Protein AF-A0A1E7NCM8-F1 (afdb_monomer_lite)

Secondary structure (DSSP, 8-state):
---TTHHHHHTHHHHHHHHHHHTTPPP-S-SSS-TTTTTGGG-TTT-TT-SS-SPPHHHHHHTTSS-GGGEEEE-SSEEEEEEEEPTTS-SSSB-EEEEE-SSSEEEEEEEE-S-GGGTT-S--EEEEEEEETTS-TTS-SEEEPP-TTPPPP-TT--SGGG--B-TT-EEEETTTTEEEEEEEE-SSEEEEEEEE----

Organism: Kitasatospora aureofaciens (NCBI:txid1894)

pLDDT: mean 95.51, std 6.4, range [49.66, 98.94]

Radius of gyration: 16.21 Å; chains: 1; bounding box: 43×34×43 Å

Sequence (200 aa):
MTFGQDMWTWGYKVADHETGHTFGLPDLYAFNGDLDQYVGGWDLMGRISGPAPSYFGWEAWKFGWITDSQVSCLDTANTYATTLTGLEYGGNGHRLAVIRTGATTAYVAESRKVAYNDSNACATGVLIYEVDTSTTTGNGPIQVVTNPNAAAPTGNCTALDMQTWQPGQWFQDDTARIRIHVNASDASTDTVWTYKVVTA

Foldseek 3Di:
DDCPCVCVVLPCLVVVLVVLVVLPDFQQAAPDDHRQQFQHLCDSSRDSPRLNHHHDVVSCPSVCVQDPQQEQEAADFDKDKAKAFAPQDDDDGHAWYWYALDPFKIKIKGWHACDDSNVRQQEGAIWIWMAGRVDHHNRRNIGTDADPPFDDGDDPDDSSSRRHDDAPDKDDDVVSQKMKHFHDDDNTITIIMIGHDDDD

Structure (mmCIF, N/CA/C/O backbone):
data_AF-A0A1E7NCM8-F1
#
_entry.id   AF-A0A1E7NCM8-F1
#
loop_
_atom_site.group_PDB
_atom_site.id
_atom_site.type_symbol
_atom_site.label_atom_id
_atom_site.label_alt_id
_atom_site.label_comp_id
_atom_site.label_asym_id
_atom_site.label_entity_id
_atom_site.label_seq_id
_atom_site.pdbx_PDB_ins_code
_atom_site.Cartn_x
_atom_site.Cartn_y
_atom_site.Cartn_z
_atom_site.occupancy
_atom_site.B_iso_or_equiv
_atom_site.auth_seq_id
_atom_site.auth_comp_id
_atom_site.auth_asym_id
_atom_site.auth_atom_id
_atom_site.pdbx_PDB_model_num
ATOM 1 N N . MET A 1 1 ? 5.594 -18.270 -21.054 1.00 61.84 1 MET A N 1
ATOM 2 C CA . MET A 1 1 ? 6.135 -16.907 -20.919 1.00 61.84 1 MET A CA 1
ATOM 3 C C . MET A 1 1 ? 7.535 -16.865 -21.494 1.00 61.84 1 MET A C 1
ATOM 5 O O . MET A 1 1 ? 8.365 -17.662 -21.077 1.00 61.84 1 MET A O 1
ATOM 9 N N . THR A 1 2 ? 7.777 -16.017 -22.493 1.00 66.25 2 THR A N 1
ATOM 10 C CA . THR A 1 2 ? 9.125 -15.744 -23.018 1.00 66.25 2 THR A CA 1
ATOM 11 C C . THR A 1 2 ? 9.412 -14.265 -22.805 1.00 66.25 2 THR A C 1
ATOM 13 O O . THR A 1 2 ? 8.734 -13.441 -23.403 1.00 66.25 2 THR A O 1
ATOM 16 N N . PHE A 1 3 ? 10.410 -13.935 -21.984 1.00 74.06 3 PHE A N 1
ATOM 17 C CA . PHE A 1 3 ? 10.707 -12.554 -21.564 1.00 74.06 3 PHE A CA 1
ATOM 18 C C . PHE A 1 3 ? 11.485 -11.722 -22.599 1.00 74.06 3 PHE A C 1
ATOM 20 O O . PHE A 1 3 ? 11.840 -10.581 -22.332 1.00 74.06 3 PHE A O 1
ATOM 27 N N . GLY A 1 4 ? 11.780 -12.303 -23.769 1.00 80.12 4 GLY A N 1
ATOM 28 C CA . GLY A 1 4 ? 12.293 -11.594 -24.942 1.00 80.12 4 GLY A CA 1
ATOM 29 C C . GLY A 1 4 ? 13.416 -10.595 -24.650 1.00 80.12 4 GLY A C 1
ATOM 30 O O . GLY A 1 4 ? 14.426 -10.935 -24.033 1.00 80.12 4 GLY A O 1
ATOM 31 N N . GLN A 1 5 ? 13.240 -9.369 -25.147 1.00 81.62 5 GLN A N 1
ATOM 32 C CA . GLN A 1 5 ? 14.177 -8.265 -24.926 1.00 81.62 5 GLN A CA 1
ATOM 33 C C . GLN A 1 5 ? 14.028 -7.625 -23.537 1.00 81.62 5 GLN A C 1
ATOM 35 O O . GLN A 1 5 ? 14.988 -7.046 -23.030 1.00 81.62 5 GLN A O 1
ATOM 40 N N . ASP A 1 6 ? 12.868 -7.775 -22.897 1.00 80.38 6 ASP A N 1
ATOM 41 C CA . ASP A 1 6 ? 12.537 -7.136 -21.620 1.00 80.38 6 ASP A CA 1
ATOM 42 C C . ASP A 1 6 ? 13.448 -7.626 -20.489 1.00 80.38 6 ASP A C 1
ATOM 44 O O . ASP A 1 6 ? 13.855 -6.844 -19.632 1.00 80.38 6 ASP A O 1
ATOM 48 N N . MET A 1 7 ? 13.891 -8.888 -20.552 1.00 85.06 7 MET A N 1
ATOM 49 C CA . MET A 1 7 ? 14.909 -9.445 -19.649 1.00 85.06 7 MET A CA 1
ATOM 50 C C . MET A 1 7 ? 16.215 -8.629 -19.643 1.00 85.06 7 MET A C 1
ATOM 52 O O . MET A 1 7 ? 16.862 -8.516 -18.605 1.00 85.06 7 MET A O 1
ATOM 56 N N . TRP A 1 8 ? 16.611 -8.024 -20.769 1.00 84.50 8 TRP A N 1
ATOM 57 C CA . TRP A 1 8 ? 17.825 -7.198 -20.837 1.00 84.50 8 TRP A CA 1
ATOM 58 C C . TRP A 1 8 ? 17.645 -5.812 -20.214 1.00 84.50 8 TRP A C 1
ATOM 60 O O . TRP A 1 8 ? 18.637 -5.162 -19.897 1.00 84.50 8 TRP A O 1
ATOM 70 N N . THR A 1 9 ? 16.399 -5.366 -20.030 1.00 87.00 9 THR A N 1
ATOM 71 C CA . THR A 1 9 ? 16.077 -4.053 -19.451 1.00 87.00 9 THR A CA 1
ATOM 72 C C . THR A 1 9 ? 15.698 -4.167 -17.975 1.00 87.00 9 THR A C 1
ATOM 74 O O . THR A 1 9 ? 16.150 -3.365 -17.160 1.00 87.00 9 THR A O 1
ATOM 77 N N . TRP A 1 10 ? 14.903 -5.172 -17.607 1.00 88.56 10 TRP A N 1
ATOM 78 C CA . TRP A 1 10 ? 14.349 -5.327 -16.257 1.00 88.56 10 TRP A CA 1
ATOM 79 C C . TRP A 1 10 ? 14.948 -6.493 -15.464 1.00 88.56 10 TRP A C 1
ATOM 81 O O . TRP A 1 10 ? 14.707 -6.604 -14.261 1.00 88.56 10 TRP A O 1
ATOM 91 N N . GLY A 1 11 ? 15.774 -7.335 -16.090 1.00 91.25 11 GLY A N 1
ATOM 92 C CA . GLY A 1 11 ? 16.409 -8.468 -15.420 1.00 91.25 11 GLY A CA 1
ATOM 93 C C . GLY A 1 11 ? 15.380 -9.435 -14.836 1.00 91.25 11 GLY A C 1
ATOM 94 O O . GLY A 1 11 ? 14.339 -9.684 -15.433 1.00 91.25 11 GLY A O 1
ATOM 95 N N . TYR A 1 12 ? 15.651 -9.963 -13.642 1.00 90.50 12 TYR A N 1
ATOM 96 C CA . TYR A 1 12 ? 14.772 -10.935 -12.979 1.00 90.50 12 TYR A CA 1
ATOM 97 C C . TYR A 1 12 ? 13.380 -10.379 -12.635 1.00 90.50 12 TYR A C 1
ATOM 99 O O . TYR A 1 12 ? 12.427 -11.147 -12.550 1.00 90.50 12 TYR A O 1
ATOM 107 N N . LYS A 1 13 ? 13.231 -9.054 -12.518 1.00 94.12 13 LYS A N 1
ATOM 108 C CA . LYS A 1 13 ? 11.981 -8.407 -12.102 1.00 94.12 13 LYS A CA 1
ATOM 109 C C . LYS A 1 13 ? 10.810 -8.683 -13.047 1.00 94.12 13 LYS A C 1
ATOM 111 O O . LYS A 1 13 ? 9.680 -8.798 -12.590 1.00 94.12 13 LYS A O 1
ATOM 116 N N . VAL A 1 14 ? 11.070 -8.837 -14.350 1.00 94.38 14 VAL A N 1
ATOM 117 C CA . VAL A 1 14 ? 10.018 -9.223 -15.308 1.00 94.38 14 VAL A CA 1
ATOM 118 C C . VAL A 1 14 ? 9.552 -10.657 -15.069 1.00 94.38 14 VAL A C 1
ATOM 120 O O . VAL A 1 14 ? 8.367 -10.943 -15.156 1.00 94.38 14 VAL A O 1
ATOM 123 N N . ALA A 1 15 ? 10.462 -11.570 -14.719 1.00 93.62 15 ALA A N 1
ATOM 124 C CA . ALA A 1 15 ? 10.073 -12.937 -14.401 1.00 93.62 15 ALA A CA 1
ATOM 125 C C . ALA A 1 15 ? 9.235 -12.989 -13.122 1.00 93.62 15 ALA A C 1
ATOM 127 O O . ALA A 1 15 ? 8.250 -13.724 -13.075 1.00 93.62 15 ALA A O 1
ATOM 128 N N . ASP A 1 16 ? 9.593 -12.182 -12.126 1.00 94.94 16 ASP A N 1
ATOM 129 C CA . ASP A 1 16 ? 8.849 -12.072 -10.877 1.00 94.94 16 ASP A CA 1
ATOM 130 C C . ASP A 1 16 ? 7.441 -11.503 -11.119 1.00 94.94 16 ASP A C 1
ATOM 132 O O . ASP A 1 16 ? 6.476 -12.166 -10.747 1.00 94.94 16 ASP A O 1
ATOM 136 N N . HIS A 1 17 ? 7.312 -10.375 -11.832 1.00 96.25 17 HIS A N 1
ATOM 137 C CA . HIS A 1 17 ? 6.028 -9.747 -12.193 1.00 96.25 17 HIS A CA 1
ATOM 138 C C . HIS A 1 17 ? 5.060 -10.752 -12.835 1.00 96.25 17 HIS A C 1
ATOM 140 O O . HIS A 1 17 ? 3.937 -10.982 -12.389 1.00 96.25 17 HIS A O 1
ATOM 146 N N . GLU A 1 18 ? 5.548 -11.452 -13.849 1.00 95.19 18 GLU A N 1
ATOM 147 C CA . GLU A 1 18 ? 4.757 -12.408 -14.613 1.00 95.19 18 GLU A CA 1
ATOM 148 C C . GLU A 1 18 ? 4.427 -13.682 -13.820 1.00 95.19 18 GLU A C 1
ATOM 150 O O . GLU A 1 18 ? 3.397 -14.339 -14.019 1.00 95.19 18 GLU A O 1
ATOM 155 N N . THR A 1 19 ? 5.292 -14.034 -12.870 1.00 94.81 19 THR A N 1
ATOM 156 C CA . THR A 1 19 ? 5.000 -15.083 -11.892 1.00 94.81 19 THR A CA 1
ATOM 157 C C . THR A 1 19 ? 3.894 -14.630 -10.932 1.00 94.81 19 THR A C 1
ATOM 159 O O . THR A 1 19 ? 3.023 -15.434 -10.597 1.00 94.81 19 THR A O 1
ATOM 162 N N . GLY A 1 20 ? 3.845 -13.344 -10.571 1.00 96.94 20 GLY A N 1
ATOM 163 C CA . GLY A 1 20 ? 2.753 -12.733 -9.809 1.00 96.94 20 GLY A CA 1
ATOM 164 C C . GLY A 1 20 ? 1.379 -12.972 -10.443 1.00 96.94 20 GLY A C 1
ATOM 165 O O . GLY A 1 20 ? 0.448 -13.408 -9.757 1.00 96.94 20 GLY A O 1
ATOM 166 N N . HIS A 1 21 ? 1.254 -12.829 -11.767 1.00 97.00 21 HIS A N 1
ATOM 167 C CA . HIS A 1 21 ? 0.014 -13.165 -12.483 1.00 97.00 21 HIS A CA 1
ATOM 168 C C . HIS A 1 21 ? -0.363 -14.644 -12.390 1.00 97.00 21 HIS A C 1
ATOM 170 O O . HIS A 1 21 ? -1.544 -14.979 -12.284 1.00 97.00 21 HIS A O 1
ATOM 176 N N . THR A 1 22 ? 0.622 -15.547 -12.367 1.00 95.50 22 THR A N 1
ATOM 177 C CA . THR A 1 22 ? 0.368 -16.987 -12.178 1.00 95.50 22 THR A CA 1
ATOM 178 C C . THR A 1 22 ? -0.258 -17.268 -10.806 1.00 95.50 22 THR A C 1
ATOM 180 O O . THR A 1 22 ? -1.059 -18.192 -10.666 1.00 95.50 22 THR A O 1
ATOM 183 N N . PHE A 1 23 ? 0.038 -16.433 -9.807 1.00 94.25 23 PHE A N 1
ATOM 184 C CA . PHE A 1 23 ? -0.582 -16.460 -8.477 1.00 94.25 23 PHE A CA 1
ATOM 185 C C . PHE A 1 23 ? -1.822 -15.553 -8.350 1.00 94.25 23 PHE A C 1
ATOM 187 O O . PHE A 1 23 ? -2.385 -15.385 -7.264 1.00 94.25 23 PHE A O 1
ATOM 194 N N . GLY A 1 24 ? -2.295 -15.004 -9.470 1.00 95.19 24 GLY A N 1
ATOM 195 C CA . GLY A 1 24 ? -3.533 -14.241 -9.564 1.00 95.19 24 GLY A CA 1
ATOM 196 C C . GLY A 1 24 ? -3.422 -12.792 -9.101 1.00 95.19 24 GLY A C 1
ATOM 197 O O . GLY A 1 24 ? -4.428 -12.247 -8.636 1.00 95.19 24 GLY A O 1
ATOM 198 N N . LEU A 1 25 ? -2.239 -12.176 -9.157 1.00 98.00 25 LEU A N 1
ATOM 199 C CA . LEU A 1 25 ? -2.122 -10.725 -9.006 1.00 98.00 25 LEU A CA 1
ATOM 200 C C . LEU A 1 25 ? -2.563 -10.000 -10.289 1.00 98.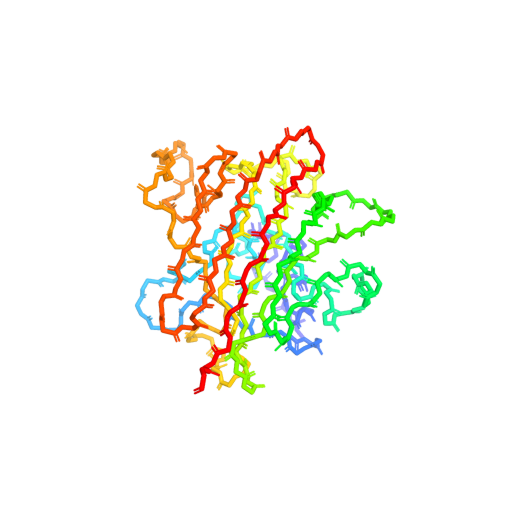00 25 LEU A C 1
ATOM 202 O O . LEU A 1 25 ? -2.284 -10.493 -11.386 1.00 98.00 25 LEU A O 1
ATOM 206 N N . PRO A 1 26 ? -3.276 -8.867 -10.175 1.00 97.75 26 PRO A N 1
ATOM 207 C CA . PRO A 1 26 ? -3.555 -7.987 -11.303 1.00 97.75 26 PRO A CA 1
ATOM 208 C C . PRO A 1 26 ? -2.336 -7.119 -11.646 1.00 97.75 26 PRO A C 1
ATOM 210 O O . PRO A 1 26 ? -1.455 -6.921 -10.818 1.00 97.75 26 PRO A O 1
ATOM 213 N N . ASP A 1 27 ? -2.331 -6.539 -12.840 1.00 98.38 27 ASP A N 1
ATOM 214 C CA . ASP A 1 27 ? -1.513 -5.371 -13.144 1.00 98.38 27 ASP A CA 1
ATOM 215 C C . ASP A 1 27 ? -2.012 -4.178 -12.319 1.00 98.38 27 ASP A C 1
ATOM 217 O O . ASP A 1 27 ? -3.217 -3.880 -12.286 1.00 98.38 27 ASP A O 1
ATOM 221 N N . LEU A 1 28 ? -1.076 -3.482 -11.674 1.00 98.44 28 LEU A N 1
ATOM 222 C CA . LEU A 1 28 ? -1.336 -2.279 -10.882 1.00 98.44 28 LEU A CA 1
ATOM 223 C C . LEU A 1 28 ? -0.953 -0.986 -11.614 1.00 98.44 28 LEU A C 1
ATOM 225 O O . LEU A 1 28 ? -1.223 0.100 -11.103 1.00 98.44 28 LEU A O 1
ATOM 229 N N . TYR A 1 29 ? -0.361 -1.073 -12.809 1.00 97.38 29 TYR A N 1
ATOM 230 C CA . TYR A 1 29 ? -0.261 0.067 -13.721 1.00 97.38 29 TYR A CA 1
ATOM 231 C C . TYR A 1 29 ? -1.586 0.281 -14.456 1.00 97.38 29 TYR A C 1
ATOM 233 O O . TYR A 1 29 ? -2.409 -0.624 -14.570 1.00 97.38 29 TYR A O 1
ATOM 241 N N . ALA A 1 30 ? -1.821 1.485 -14.965 1.00 97.75 30 ALA A N 1
ATOM 242 C CA . ALA A 1 30 ? -3.064 1.807 -15.647 1.00 97.75 30 ALA A CA 1
ATOM 243 C C . ALA A 1 30 ? -3.065 1.368 -17.111 1.00 97.75 30 ALA A C 1
ATOM 245 O O . ALA A 1 30 ? -2.140 1.660 -17.866 1.00 97.75 30 ALA A O 1
ATOM 246 N N . PHE A 1 31 ? -4.162 0.754 -17.554 1.00 97.62 31 PHE A N 1
ATOM 247 C CA . PHE A 1 31 ? -4.369 0.461 -18.979 1.00 97.62 31 PHE A CA 1
ATOM 248 C C . PHE A 1 31 ? -4.843 1.690 -19.762 1.00 97.62 31 PHE A C 1
ATOM 250 O O . PHE A 1 31 ? -4.761 1.714 -20.988 1.00 97.62 31 PHE A O 1
ATOM 257 N N . ASN A 1 32 ? -5.342 2.712 -19.060 1.00 95.56 32 ASN A N 1
ATOM 258 C CA . ASN A 1 32 ? -5.777 3.980 -19.633 1.00 95.56 32 ASN A CA 1
ATOM 259 C C . ASN A 1 32 ? -5.297 5.151 -18.765 1.00 95.56 32 ASN A C 1
ATOM 261 O O . ASN A 1 32 ? -5.447 5.128 -17.545 1.00 95.56 32 ASN A O 1
ATOM 265 N N . GLY A 1 33 ? -4.803 6.215 -19.401 1.00 94.44 33 GLY A N 1
ATOM 266 C CA . GLY A 1 33 ? -4.286 7.397 -18.707 1.00 94.44 33 GLY A CA 1
ATOM 267 C C . GLY A 1 33 ? -2.790 7.297 -18.411 1.00 94.44 33 GLY A C 1
ATOM 268 O O . GLY A 1 33 ? -2.042 6.733 -19.207 1.00 94.44 33 GLY A O 1
ATOM 269 N N . ASP A 1 34 ? -2.359 7.896 -17.301 1.00 96.06 34 ASP A N 1
ATOM 270 C CA . ASP A 1 34 ? -0.966 7.830 -16.856 1.00 96.06 34 ASP A CA 1
ATOM 271 C C . ASP A 1 34 ? -0.657 6.432 -16.296 1.00 96.06 34 ASP A C 1
ATOM 273 O O . ASP A 1 34 ? -1.397 5.913 -15.456 1.00 96.06 34 ASP A O 1
ATOM 277 N N . LEU A 1 35 ? 0.412 5.813 -16.799 1.00 96.00 35 LEU A N 1
ATOM 278 C CA . LEU A 1 35 ? 0.746 4.409 -16.563 1.00 96.00 35 LEU A CA 1
ATOM 279 C C . LEU A 1 35 ? 0.951 4.127 -15.072 1.00 96.00 35 LEU A C 1
ATOM 281 O O . LEU A 1 35 ? 0.422 3.154 -14.545 1.00 96.00 35 LEU A O 1
ATOM 285 N N . ASP A 1 36 ? 1.661 5.012 -14.378 1.00 95.56 36 ASP A N 1
ATOM 286 C CA . ASP A 1 36 ? 2.104 4.781 -13.003 1.00 95.56 36 ASP A CA 1
ATOM 287 C C . ASP A 1 36 ? 1.131 5.358 -11.953 1.00 95.56 36 ASP A C 1
ATOM 289 O O . ASP A 1 36 ? 1.467 5.407 -10.773 1.00 95.56 36 ASP A O 1
ATOM 293 N N . GLN A 1 37 ? -0.074 5.794 -12.346 1.00 96.69 37 GLN A N 1
ATOM 294 C CA . GLN A 1 37 ? -0.932 6.677 -11.533 1.00 96.69 37 GLN A CA 1
ATOM 295 C C . GLN A 1 37 ? -1.469 6.090 -10.214 1.00 96.69 37 GLN A C 1
ATOM 297 O O . GLN A 1 37 ? -1.905 6.854 -9.356 1.00 96.69 37 GLN A O 1
ATOM 302 N N . TYR A 1 38 ? -1.482 4.763 -10.047 1.00 98.12 38 TYR A N 1
ATOM 303 C CA . TYR A 1 38 ? -2.117 4.119 -8.889 1.00 98.12 38 TYR A CA 1
ATOM 304 C C . TYR A 1 38 ? -1.142 3.806 -7.756 1.00 98.12 38 TYR A C 1
ATOM 306 O O . TYR A 1 38 ? -1.434 4.091 -6.595 1.00 98.12 38 TYR A O 1
ATOM 314 N N . VAL A 1 39 ? 0.012 3.216 -8.076 1.00 97.94 39 VAL A N 1
ATOM 315 C CA . VAL A 1 39 ? 0.937 2.668 -7.066 1.00 97.94 39 VAL A CA 1
ATOM 316 C C . VAL A 1 39 ? 2.367 3.186 -7.193 1.00 97.94 39 VAL A C 1
ATOM 318 O O . VAL A 1 39 ? 3.162 3.020 -6.271 1.00 97.94 39 VAL A O 1
ATOM 321 N N . GLY A 1 40 ? 2.705 3.847 -8.305 1.00 95.50 40 GLY A N 1
ATOM 322 C CA . GLY A 1 40 ? 4.050 4.350 -8.554 1.00 95.50 40 GLY A CA 1
ATOM 323 C C . GLY A 1 40 ? 5.094 3.238 -8.489 1.00 95.50 40 GLY A C 1
ATOM 324 O O . GLY A 1 40 ? 4.882 2.122 -8.955 1.00 95.50 40 GLY A O 1
ATOM 325 N N . GLY A 1 41 ? 6.242 3.547 -7.901 1.00 96.56 41 GLY A N 1
ATOM 326 C CA . GLY A 1 41 ? 7.366 2.637 -7.745 1.00 96.56 41 GLY A CA 1
ATOM 327 C C . GLY A 1 41 ? 7.342 1.739 -6.514 1.00 96.56 41 GLY A C 1
ATOM 328 O O . GLY A 1 41 ? 8.397 1.187 -6.203 1.00 96.56 41 GLY A O 1
ATOM 329 N N . TRP A 1 42 ? 6.208 1.640 -5.813 1.00 97.94 42 TRP A N 1
ATOM 330 C CA . TRP A 1 42 ? 6.068 0.886 -4.559 1.00 97.94 42 TRP A CA 1
ATOM 331 C C . TRP A 1 42 ? 5.760 -0.599 -4.732 1.00 97.94 42 TRP A C 1
ATOM 333 O O . TRP A 1 42 ? 5.835 -1.335 -3.748 1.00 97.94 42 TRP A O 1
ATOM 343 N N . ASP A 1 43 ? 5.397 -1.017 -5.946 1.00 98.06 43 ASP A N 1
ATOM 344 C CA . ASP A 1 43 ? 4.989 -2.386 -6.233 1.00 98.06 43 ASP A CA 1
ATOM 345 C C . ASP A 1 43 ? 5.458 -2.849 -7.617 1.00 98.06 43 ASP A C 1
ATOM 347 O O . ASP A 1 43 ? 5.396 -2.108 -8.607 1.00 98.06 43 ASP A O 1
ATOM 351 N N . LEU A 1 44 ? 5.921 -4.098 -7.676 1.00 97.31 44 LEU A N 1
ATOM 352 C CA . LEU A 1 44 ? 6.415 -4.754 -8.882 1.00 97.31 44 LEU A CA 1
ATOM 353 C C . LEU A 1 44 ? 5.336 -4.956 -9.957 1.00 97.31 44 LEU A C 1
ATOM 355 O O . LEU A 1 44 ? 5.640 -4.881 -11.150 1.00 97.31 44 LEU A O 1
ATOM 359 N N . MET A 1 45 ? 4.095 -5.213 -9.548 1.00 98.19 45 MET A N 1
ATOM 360 C CA . MET A 1 45 ? 2.928 -5.339 -10.422 1.00 98.19 45 MET A CA 1
ATOM 361 C C . MET A 1 45 ? 2.487 -3.991 -11.000 1.00 98.19 45 MET A C 1
ATOM 363 O O . MET A 1 45 ? 1.718 -3.953 -11.959 1.00 98.19 45 MET A O 1
ATOM 367 N N . GLY A 1 46 ? 2.976 -2.882 -10.439 1.00 97.38 46 GLY A N 1
ATOM 368 C CA . GLY A 1 46 ? 2.816 -1.541 -10.988 1.00 97.38 46 GLY A CA 1
ATOM 369 C C . GLY A 1 46 ? 3.970 -1.177 -11.907 1.00 97.38 46 GLY A C 1
ATOM 370 O O . GLY A 1 46 ? 3.917 -1.379 -13.118 1.00 97.38 46 GLY A O 1
ATOM 371 N N . ARG A 1 47 ? 5.039 -0.640 -11.317 1.00 95.75 47 ARG A N 1
ATOM 372 C CA . ARG A 1 47 ? 6.205 -0.160 -12.055 1.00 95.75 47 ARG A CA 1
ATOM 373 C C . ARG A 1 47 ? 7.398 -1.067 -11.795 1.00 95.75 47 ARG A C 1
ATOM 375 O O . ARG A 1 47 ? 8.141 -0.877 -10.835 1.00 95.75 47 ARG A O 1
ATOM 382 N N . ILE A 1 48 ? 7.662 -1.988 -12.722 1.00 94.62 48 ILE A N 1
ATOM 383 C CA . ILE A 1 48 ? 8.780 -2.951 -12.641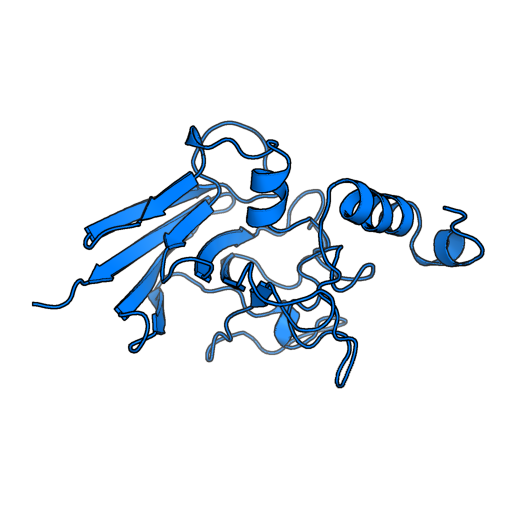 1.00 94.62 48 ILE A CA 1
ATOM 384 C C . ILE A 1 48 ? 10.135 -2.254 -12.395 1.00 94.62 48 ILE A C 1
ATOM 386 O O . ILE A 1 48 ? 10.991 -2.734 -11.646 1.00 94.62 48 ILE A O 1
ATOM 390 N N . SER A 1 49 ? 10.345 -1.082 -13.001 1.00 93.62 49 SER A N 1
ATOM 391 C CA . SER A 1 49 ? 11.564 -0.279 -12.836 1.00 93.62 49 SER A CA 1
ATOM 392 C C . SER A 1 49 ? 11.553 0.641 -11.606 1.00 93.62 49 SER A C 1
ATOM 394 O O . SER A 1 49 ? 12.404 1.525 -11.514 1.00 93.62 49 SER A O 1
ATOM 396 N N . GLY A 1 50 ? 10.572 0.503 -10.714 1.00 95.19 50 GLY A N 1
ATOM 397 C CA . GLY A 1 50 ? 10.382 1.369 -9.557 1.00 95.19 50 GLY A CA 1
ATOM 398 C C . GLY A 1 50 ? 11.555 1.330 -8.564 1.00 95.19 50 GLY A C 1
ATOM 399 O O . GLY A 1 50 ? 12.294 0.339 -8.520 1.00 95.19 50 GLY A O 1
ATOM 400 N N . PRO A 1 51 ? 11.752 2.405 -7.776 1.00 95.75 51 PRO A N 1
ATOM 401 C CA . PRO A 1 51 ? 12.754 2.476 -6.709 1.00 95.75 51 PRO A CA 1
ATOM 402 C C . PRO A 1 51 ? 12.539 1.483 -5.552 1.00 95.75 51 PRO A C 1
ATOM 404 O O . PRO A 1 51 ? 13.524 1.092 -4.926 1.00 95.75 51 PRO A O 1
ATOM 407 N N . ALA A 1 52 ? 11.299 1.055 -5.282 1.00 95.69 52 ALA A N 1
ATOM 408 C CA . ALA A 1 52 ? 10.941 0.143 -4.188 1.00 95.69 52 ALA A CA 1
ATOM 409 C C . ALA A 1 52 ? 10.000 -0.990 -4.662 1.00 95.69 52 ALA A C 1
ATOM 411 O O . ALA A 1 52 ? 8.879 -1.107 -4.170 1.00 95.69 52 ALA A O 1
ATOM 412 N N . PRO A 1 53 ? 10.397 -1.810 -5.653 1.00 92.06 53 PRO A N 1
ATOM 413 C CA . PRO A 1 53 ? 9.488 -2.705 -6.359 1.00 92.06 53 PRO A CA 1
ATOM 414 C C . PRO A 1 53 ? 9.361 -4.059 -5.643 1.00 92.06 53 PRO A C 1
ATOM 416 O O . PRO A 1 53 ? 9.428 -5.110 -6.277 1.00 92.06 53 PRO A O 1
ATOM 419 N N . SER A 1 54 ? 9.250 -4.055 -4.316 1.00 95.12 54 SER A N 1
ATOM 420 C CA . SER A 1 54 ? 8.759 -5.216 -3.572 1.00 95.12 54 SER A CA 1
ATOM 421 C C . SER A 1 54 ? 7.239 -5.273 -3.679 1.00 95.12 54 SER A C 1
ATOM 423 O O . SER A 1 54 ? 6.599 -4.229 -3.739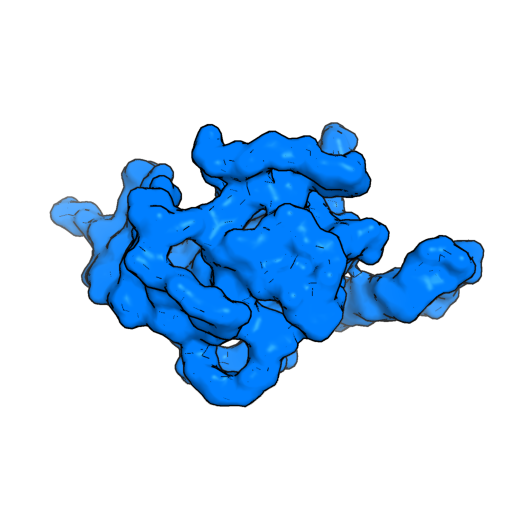 1.00 95.12 54 SER A O 1
ATOM 425 N N . TYR A 1 55 ? 6.657 -6.472 -3.675 1.00 98.00 55 TYR A N 1
ATOM 426 C CA . TYR A 1 55 ? 5.203 -6.612 -3.582 1.00 98.00 55 TYR A CA 1
ATOM 427 C C . TYR A 1 55 ? 4.665 -5.923 -2.328 1.00 98.00 55 TYR A C 1
ATOM 429 O O . TYR A 1 55 ? 5.281 -5.995 -1.257 1.00 98.00 55 TYR A O 1
ATOM 437 N N . PHE A 1 56 ? 3.485 -5.327 -2.442 1.00 98.62 56 PHE A N 1
ATOM 438 C CA . PHE A 1 56 ? 2.722 -4.851 -1.307 1.00 98.62 56 PHE A CA 1
ATOM 439 C C . PHE A 1 56 ? 2.500 -5.983 -0.316 1.00 98.62 56 PHE A C 1
ATOM 441 O O . PHE A 1 56 ? 2.320 -7.155 -0.670 1.00 98.62 56 PHE A O 1
ATOM 448 N N . GLY A 1 57 ? 2.433 -5.630 0.964 1.00 98.50 57 GLY A N 1
ATOM 449 C CA . GLY A 1 57 ? 2.176 -6.611 2.002 1.00 98.50 57 GLY A CA 1
ATOM 450 C C . GLY A 1 57 ? 0.825 -7.305 1.800 1.00 98.50 57 GLY A C 1
ATOM 451 O O . GLY A 1 57 ? 0.708 -8.488 2.105 1.00 98.50 57 GLY A O 1
ATOM 452 N N . TRP A 1 58 ? -0.176 -6.633 1.218 1.00 98.56 58 TRP A N 1
ATOM 453 C CA . TRP A 1 58 ? -1.447 -7.260 0.835 1.00 98.56 58 TRP A CA 1
ATOM 454 C C . TRP A 1 58 ? -1.265 -8.461 -0.106 1.00 98.56 58 TRP A C 1
ATOM 456 O O . TRP A 1 58 ? -1.878 -9.514 0.079 1.00 98.56 58 TRP A O 1
ATOM 466 N N . GLU A 1 59 ? -0.386 -8.333 -1.094 1.00 98.50 59 GLU A N 1
ATOM 467 C CA . GLU A 1 59 ? -0.090 -9.391 -2.056 1.00 98.50 59 GLU A CA 1
ATOM 468 C C . GLU A 1 59 ? 0.763 -10.492 -1.424 1.00 98.50 59 GLU A C 1
ATOM 470 O O . GLU A 1 59 ? 0.456 -11.677 -1.561 1.00 98.50 59 GLU A O 1
ATOM 475 N N . ALA A 1 60 ? 1.763 -10.113 -0.624 1.00 97.81 60 ALA A N 1
ATOM 476 C CA . ALA A 1 60 ? 2.545 -11.060 0.165 1.00 97.81 60 ALA A CA 1
ATOM 477 C C . ALA A 1 60 ? 1.675 -11.846 1.170 1.00 97.81 60 ALA A C 1
ATOM 479 O O . ALA A 1 60 ? 1.949 -13.018 1.442 1.00 97.81 60 ALA A O 1
ATOM 480 N N . TRP A 1 61 ? 0.605 -11.243 1.699 1.00 98.06 61 TRP A N 1
ATOM 481 C CA . TRP A 1 61 ? -0.394 -11.930 2.521 1.00 98.06 61 TRP A CA 1
ATOM 482 C C . TRP A 1 61 ? -1.225 -12.908 1.691 1.00 98.06 61 TRP A C 1
ATOM 484 O O . TRP A 1 61 ? -1.363 -14.067 2.080 1.00 98.06 61 TRP A O 1
ATOM 494 N N . LYS A 1 62 ? -1.686 -12.507 0.500 1.00 96.56 62 LYS A N 1
ATOM 495 C CA . L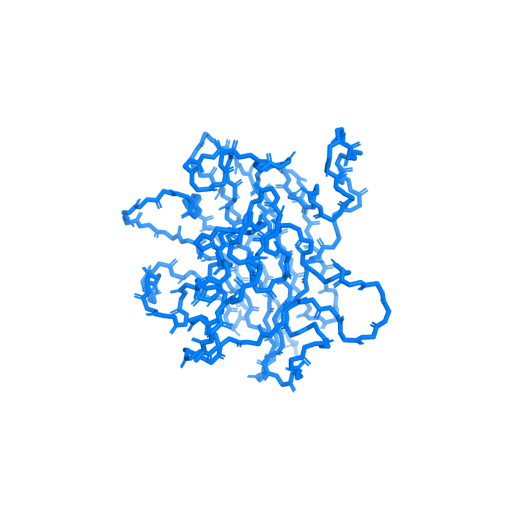YS A 1 62 ? -2.366 -13.411 -0.444 1.00 96.56 62 LYS A CA 1
ATOM 496 C C . LYS A 1 62 ? -1.504 -14.624 -0.817 1.00 96.56 62 LYS A C 1
ATOM 498 O O . LYS A 1 62 ? -2.034 -15.721 -0.982 1.00 96.56 62 LYS A O 1
ATOM 503 N N . PHE A 1 63 ? -0.189 -14.449 -0.919 1.00 96.88 63 PHE A N 1
ATOM 504 C CA . PHE A 1 63 ? 0.763 -15.535 -1.170 1.00 96.88 63 PHE A CA 1
ATOM 505 C C . PHE A 1 63 ? 1.056 -16.414 0.055 1.00 96.88 63 PHE A C 1
ATOM 507 O O . PHE A 1 63 ? 1.677 -17.468 -0.084 1.00 96.88 63 PHE A O 1
ATOM 514 N N . GLY A 1 64 ? 0.631 -16.000 1.251 1.00 96.31 64 GLY A N 1
ATOM 515 C CA . GLY A 1 64 ? 0.929 -16.678 2.512 1.00 96.31 64 GLY A CA 1
ATOM 516 C C . GLY A 1 64 ? 2.352 -16.448 3.031 1.00 96.31 64 GLY A C 1
ATOM 517 O O . GLY A 1 64 ? 2.786 -17.153 3.941 1.00 96.31 64 GLY A O 1
ATOM 518 N N . TRP A 1 65 ? 3.094 -15.486 2.470 1.00 96.19 65 TRP A N 1
ATOM 519 C CA . TRP A 1 65 ? 4.417 -15.085 2.971 1.00 96.19 65 TRP A CA 1
ATOM 520 C C . TRP A 1 65 ? 4.294 -14.223 4.226 1.00 96.19 65 TRP A C 1
ATOM 522 O O . TRP A 1 65 ? 5.095 -14.345 5.152 1.00 96.19 65 TRP A O 1
ATOM 532 N N . ILE A 1 66 ? 3.256 -13.388 4.265 1.00 98.12 66 ILE A N 1
ATOM 533 C CA . ILE A 1 66 ? 2.725 -12.798 5.492 1.00 98.12 66 ILE A CA 1
ATOM 534 C C . ILE A 1 66 ? 1.582 -13.700 5.950 1.00 98.12 66 ILE A C 1
ATOM 536 O O . ILE A 1 66 ? 0.705 -14.042 5.164 1.00 98.12 66 ILE A O 1
ATOM 540 N N . THR A 1 67 ? 1.599 -14.114 7.214 1.00 97.75 67 THR A N 1
ATOM 541 C CA . THR A 1 67 ? 0.539 -14.967 7.779 1.00 97.75 67 THR A CA 1
ATOM 542 C C . THR A 1 67 ? -0.558 -14.137 8.440 1.00 97.75 67 THR A C 1
ATOM 544 O O . THR A 1 67 ? -0.311 -13.004 8.849 1.00 97.75 67 THR A O 1
ATOM 547 N N . ASP A 1 68 ? -1.739 -14.721 8.663 1.00 97.81 68 ASP A N 1
ATOM 548 C CA . ASP A 1 68 ? -2.848 -14.057 9.371 1.00 97.81 68 ASP A CA 1
ATOM 549 C C . ASP A 1 68 ? -2.432 -13.508 10.747 1.00 97.81 68 ASP A C 1
ATOM 551 O O . ASP A 1 68 ? -2.859 -12.433 11.154 1.00 97.81 68 ASP A O 1
ATOM 555 N N . SER A 1 69 ? -1.527 -14.203 11.449 1.00 97.25 69 SER A N 1
ATOM 556 C CA . SER A 1 69 ? -1.000 -13.759 12.751 1.00 97.25 69 SER A CA 1
ATOM 557 C C . SER A 1 69 ? -0.178 -12.465 12.683 1.00 97.25 69 SER A C 1
ATOM 559 O O . SER A 1 69 ? 0.025 -11.794 13.694 1.00 97.25 69 SER A O 1
ATOM 561 N N . GLN A 1 70 ? 0.288 -12.104 11.489 1.00 98.50 70 GLN A N 1
ATOM 562 C CA . GLN A 1 70 ? 1.061 -10.900 11.215 1.00 98.50 70 GLN A CA 1
ATOM 563 C C . GLN A 1 70 ? 0.193 -9.763 10.667 1.00 98.50 70 GLN A C 1
ATOM 565 O O . GLN A 1 70 ? 0.710 -8.690 10.356 1.00 98.50 70 GLN A O 1
ATOM 570 N N . VAL A 1 71 ? -1.123 -9.951 10.594 1.00 98.56 71 VAL A N 1
ATOM 571 C CA . VAL A 1 71 ? -2.068 -8.931 10.145 1.00 98.56 71 VAL A CA 1
ATOM 572 C C . VAL A 1 71 ? -2.912 -8.474 11.327 1.00 98.56 71 VAL A C 1
ATOM 574 O O . VAL A 1 71 ? -3.627 -9.254 11.948 1.00 98.56 71 VAL A O 1
ATOM 577 N N . SER A 1 72 ? -2.829 -7.187 11.651 1.00 98.25 72 SER A N 1
ATOM 578 C CA . SER A 1 72 ? -3.751 -6.547 12.587 1.00 98.25 72 SER A CA 1
ATOM 579 C C . SER A 1 72 ? -4.981 -6.092 11.807 1.00 98.25 72 SER A C 1
ATOM 581 O O . SER A 1 72 ? -4.932 -5.088 11.099 1.00 98.25 72 SER A O 1
ATOM 583 N N . CYS A 1 73 ? -6.063 -6.869 11.865 1.00 97.06 73 CYS A N 1
ATOM 584 C CA . CYS A 1 73 ? -7.275 -6.604 11.090 1.00 97.06 73 CYS A CA 1
ATOM 585 C C . CYS A 1 73 ? -8.366 -5.961 11.958 1.00 97.06 73 CYS A C 1
ATOM 587 O O . CYS A 1 73 ? -8.776 -6.522 12.972 1.00 97.06 73 CYS A O 1
ATOM 589 N N . LEU A 1 74 ? -8.853 -4.798 11.531 1.00 95.44 74 LEU A N 1
ATOM 590 C CA . LEU A 1 74 ? -9.942 -4.042 12.131 1.00 95.44 74 LEU A CA 1
ATOM 591 C C . LEU A 1 74 ? -11.185 -4.121 11.231 1.00 95.44 74 LEU A C 1
ATOM 593 O O . LEU A 1 74 ? -11.332 -3.386 10.251 1.00 95.44 74 LEU A O 1
ATOM 597 N N . ASP A 1 75 ? -12.098 -5.031 11.559 1.00 92.06 75 ASP A N 1
ATOM 598 C CA . ASP A 1 75 ? -13.308 -5.310 10.776 1.00 92.06 75 ASP A CA 1
ATOM 599 C C . ASP A 1 75 ? -14.586 -4.678 11.358 1.00 92.06 75 ASP A C 1
ATOM 601 O O . ASP A 1 75 ? -15.540 -4.391 10.627 1.00 92.06 75 ASP A O 1
ATOM 605 N N . THR A 1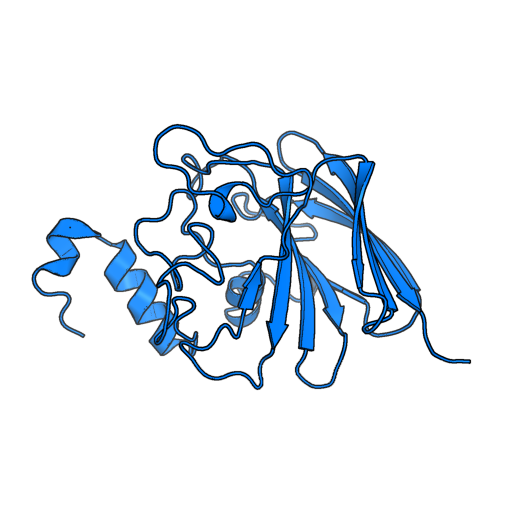 76 ? -14.578 -4.370 12.650 1.00 90.50 76 THR A N 1
ATOM 606 C CA . THR A 1 76 ? -15.662 -3.762 13.429 1.00 90.50 76 THR A CA 1
ATOM 607 C C . THR A 1 76 ? -15.197 -2.443 14.050 1.00 90.50 76 THR A C 1
ATOM 609 O O . THR A 1 76 ? -14.036 -2.063 13.909 1.00 90.50 76 THR A O 1
ATOM 612 N N . ALA A 1 77 ? -16.095 -1.673 14.678 1.00 92.62 77 ALA A N 1
ATOM 613 C CA . ALA A 1 77 ? -15.656 -0.431 15.311 1.00 92.62 77 ALA A CA 1
ATOM 614 C C . ALA A 1 77 ? -14.763 -0.703 16.507 1.00 92.62 77 ALA A C 1
ATOM 616 O O . ALA A 1 77 ? -15.172 -1.345 17.474 1.00 92.62 77 ALA A O 1
ATOM 617 N N . ASN A 1 78 ? -13.551 -0.176 16.429 1.00 95.69 78 ASN A N 1
ATOM 618 C CA . ASN A 1 78 ? -12.570 -0.258 17.486 1.00 95.69 78 ASN A CA 1
ATOM 619 C C . ASN A 1 78 ? -11.436 0.734 17.214 1.00 95.69 78 ASN A C 1
ATOM 621 O O . ASN A 1 78 ? -11.437 1.483 16.231 1.00 95.69 78 ASN A O 1
ATOM 625 N N . THR A 1 79 ? -10.453 0.723 18.103 1.00 96.25 79 THR A N 1
ATOM 626 C CA . THR A 1 79 ? -9.163 1.366 17.902 1.00 96.25 79 THR A CA 1
ATOM 627 C C . THR A 1 79 ? -8.056 0.387 18.249 1.00 96.25 79 THR A C 1
ATOM 629 O O . THR A 1 79 ? -8.045 -0.144 19.357 1.00 96.25 79 THR A O 1
ATOM 632 N N . TYR A 1 80 ? -7.107 0.181 17.335 1.00 96.00 80 TYR A N 1
ATOM 633 C CA . TYR A 1 80 ? -5.922 -0.640 17.584 1.00 96.00 80 TYR A CA 1
ATOM 634 C C . TYR A 1 80 ? -4.649 0.170 17.418 1.00 96.00 80 TYR A C 1
ATOM 636 O O . TYR A 1 80 ? -4.468 0.847 16.411 1.00 96.00 80 TYR A O 1
ATOM 644 N N . ALA A 1 81 ? -3.748 0.049 18.391 1.00 97.81 81 ALA A N 1
ATOM 645 C CA . ALA A 1 81 ? -2.354 0.434 18.236 1.00 97.81 81 ALA A CA 1
ATOM 646 C C . ALA A 1 81 ? -1.569 -0.793 17.758 1.00 97.81 81 ALA A C 1
ATOM 648 O O . ALA A 1 81 ? -1.605 -1.845 18.396 1.00 97.81 81 ALA A O 1
ATOM 649 N N . THR A 1 82 ? -0.883 -0.682 16.626 1.00 98.44 82 THR A N 1
ATOM 650 C CA . THR A 1 82 ? -0.137 -1.785 16.015 1.00 98.44 82 THR A CA 1
ATOM 651 C C . THR A 1 82 ? 1.247 -1.308 15.616 1.00 98.44 82 THR A C 1
ATOM 653 O O . THR A 1 82 ? 1.382 -0.343 14.869 1.00 98.44 82 THR A O 1
ATOM 656 N N . THR A 1 83 ? 2.277 -1.997 16.102 1.00 98.62 83 THR A N 1
ATOM 657 C CA . THR A 1 83 ? 3.652 -1.817 15.632 1.00 98.62 83 THR A CA 1
ATOM 658 C C . THR A 1 83 ? 3.887 -2.727 14.434 1.00 98.62 83 THR A C 1
ATOM 660 O O . THR A 1 83 ? 3.808 -3.948 14.554 1.00 98.62 83 THR A O 1
ATOM 663 N N . LEU A 1 84 ? 4.146 -2.111 13.287 1.00 98.75 84 LEU A N 1
ATOM 664 C CA . LEU A 1 84 ? 4.419 -2.739 12.006 1.00 98.75 84 LEU A CA 1
ATOM 665 C C . LEU A 1 84 ? 5.927 -2.818 11.805 1.00 98.75 84 LEU A C 1
ATOM 667 O O . LEU A 1 84 ? 6.608 -1.796 11.832 1.00 98.75 84 LEU A O 1
ATOM 671 N N . THR A 1 85 ? 6.454 -4.018 11.600 1.00 98.56 85 THR A N 1
ATOM 672 C CA . THR A 1 85 ? 7.838 -4.206 11.162 1.00 98.56 85 THR A CA 1
ATOM 673 C C . THR A 1 85 ? 7.910 -4.032 9.649 1.00 98.56 85 THR A C 1
ATOM 675 O O . THR A 1 85 ? 7.106 -4.638 8.937 1.00 98.56 85 THR A O 1
ATOM 678 N N . GLY A 1 86 ? 8.882 -3.245 9.177 1.00 98.06 86 GLY A N 1
ATOM 679 C CA . GLY A 1 86 ? 9.098 -2.952 7.760 1.00 98.06 86 GLY A CA 1
ATOM 680 C C . GLY A 1 86 ? 9.069 -4.209 6.898 1.00 98.06 86 GLY A C 1
ATOM 681 O O . GLY A 1 86 ? 9.608 -5.249 7.301 1.00 98.06 86 GLY A O 1
ATOM 682 N N . LEU A 1 87 ? 8.408 -4.137 5.743 1.00 97.25 87 LEU A N 1
ATOM 683 C CA . LEU A 1 87 ? 8.222 -5.293 4.859 1.00 97.25 87 LEU A CA 1
ATOM 684 C C . LEU A 1 87 ? 9.538 -5.879 4.348 1.00 97.25 87 LEU A C 1
ATOM 686 O O . LEU A 1 87 ? 9.620 -7.069 4.059 1.00 97.25 87 LEU A O 1
ATOM 690 N N . GLU A 1 88 ? 10.585 -5.064 4.308 1.00 96.88 88 GLU A N 1
ATOM 691 C CA . GLU A 1 88 ? 11.922 -5.443 3.871 1.00 96.88 88 GLU A CA 1
ATOM 692 C C . GLU A 1 88 ? 12.622 -6.378 4.874 1.00 96.88 88 GLU A C 1
ATOM 694 O O . GLU A 1 88 ? 13.613 -7.029 4.539 1.00 96.88 88 GLU A O 1
ATOM 699 N N . TYR A 1 89 ? 12.120 -6.458 6.111 1.00 95.56 89 TYR A N 1
ATOM 700 C CA . TYR A 1 89 ? 12.667 -7.296 7.176 1.00 95.56 89 TYR A CA 1
ATOM 701 C C . TYR A 1 89 ? 11.880 -8.603 7.319 1.00 95.56 89 TYR A C 1
ATOM 703 O O . TYR A 1 89 ? 10.655 -8.602 7.369 1.00 95.56 89 TYR A O 1
ATOM 711 N N . GLY A 1 90 ? 12.570 -9.730 7.507 1.00 90.50 90 GLY A N 1
ATOM 712 C CA . GLY A 1 90 ? 11.937 -11.006 7.870 1.00 90.50 90 GLY A CA 1
ATOM 713 C C . GLY A 1 90 ? 11.555 -11.107 9.354 1.00 90.50 90 GLY A C 1
ATOM 714 O O . GLY A 1 90 ? 11.770 -10.183 10.140 1.00 90.50 90 GLY A O 1
ATOM 715 N N . GLY A 1 91 ? 10.984 -12.246 9.757 1.00 91.44 91 GLY A N 1
ATOM 716 C CA . GLY A 1 91 ? 10.710 -12.578 11.163 1.00 91.44 91 GLY A CA 1
ATOM 717 C C . GLY A 1 91 ? 9.268 -12.351 11.629 1.00 91.44 91 GLY A C 1
ATOM 718 O O . GLY A 1 91 ? 8.355 -12.148 10.828 1.00 91.44 91 GLY A O 1
ATOM 719 N N . ASN A 1 92 ? 9.079 -12.405 12.948 1.00 90.88 92 ASN A N 1
ATOM 720 C CA . ASN A 1 92 ? 7.774 -12.309 13.607 1.00 90.88 92 ASN A CA 1
ATOM 721 C C . ASN A 1 92 ? 7.318 -10.850 13.779 1.00 90.88 92 ASN A C 1
ATOM 723 O O . ASN A 1 92 ? 8.110 -9.927 13.619 1.00 90.88 92 ASN A O 1
ATOM 727 N N . GLY A 1 93 ? 6.057 -10.662 14.172 1.00 95.44 93 GLY A N 1
ATOM 728 C CA . GLY A 1 93 ? 5.457 -9.344 14.392 1.00 95.44 93 GLY A CA 1
ATOM 729 C C . GLY A 1 93 ? 4.498 -8.945 13.276 1.00 95.44 93 GLY A C 1
ATOM 730 O O . GLY A 1 93 ? 4.457 -9.584 12.218 1.00 95.44 93 GLY A O 1
ATOM 731 N N . HIS A 1 94 ? 3.699 -7.910 13.535 1.00 98.62 94 HIS A N 1
ATOM 732 C CA . HIS A 1 94 ? 2.731 -7.425 12.561 1.00 98.62 94 HIS A CA 1
ATOM 733 C C . HIS A 1 94 ? 3.433 -6.749 11.381 1.00 98.62 94 HIS A C 1
ATOM 735 O O . HIS A 1 94 ? 4.429 -6.049 11.546 1.00 98.62 94 HIS A O 1
ATOM 741 N N . ARG A 1 95 ? 2.896 -6.972 10.187 1.00 98.44 95 ARG A N 1
ATOM 742 C CA . ARG A 1 95 ? 3.363 -6.416 8.910 1.00 98.44 95 ARG A CA 1
ATOM 743 C C . ARG A 1 95 ? 2.355 -5.454 8.316 1.00 98.44 95 ARG A C 1
ATOM 745 O O . ARG A 1 95 ? 2.735 -4.453 7.724 1.00 98.44 95 ARG A O 1
ATOM 752 N N . LEU A 1 96 ? 1.078 -5.751 8.541 1.00 98.75 96 LEU A N 1
ATOM 753 C CA . LEU A 1 96 ? -0.042 -4.984 8.032 1.00 98.75 96 LEU A CA 1
ATOM 754 C C . LEU A 1 96 ? -0.969 -4.570 9.167 1.00 98.75 96 LEU A C 1
ATOM 756 O O . LEU A 1 96 ? -1.270 -5.369 10.060 1.00 98.75 96 LEU A O 1
ATOM 760 N N . ALA A 1 97 ? -1.480 -3.348 9.074 1.00 98.75 97 ALA A N 1
ATOM 761 C CA . ALA A 1 97 ? -2.721 -2.960 9.719 1.00 98.75 97 ALA A CA 1
ATOM 762 C C . ALA A 1 97 ? -3.791 -2.795 8.634 1.00 98.75 97 ALA A C 1
ATOM 764 O O . ALA A 1 97 ? -3.654 -1.960 7.745 1.00 98.75 97 ALA A O 1
ATOM 765 N N . VAL A 1 98 ? -4.840 -3.609 8.692 1.00 98.75 98 VAL A N 1
ATOM 766 C CA . VAL A 1 98 ? -5.911 -3.658 7.692 1.00 98.75 98 VAL A CA 1
ATOM 767 C C . VAL A 1 98 ? -7.191 -3.151 8.330 1.00 98.75 98 VAL A C 1
ATOM 769 O O . VAL A 1 98 ? -7.585 -3.641 9.382 1.00 98.75 98 VAL A O 1
ATOM 772 N N . ILE A 1 99 ? -7.876 -2.211 7.689 1.00 98.56 99 ILE A N 1
ATOM 773 C CA . ILE A 1 99 ? -9.221 -1.789 8.075 1.00 98.56 99 ILE A CA 1
ATOM 774 C C . ILE A 1 99 ? -10.177 -2.185 6.959 1.00 98.56 99 ILE A C 1
ATOM 776 O O . ILE A 1 99 ? -10.180 -1.579 5.889 1.00 98.56 99 ILE A O 1
ATOM 780 N N . ARG A 1 100 ? -11.018 -3.192 7.200 1.00 97.69 100 ARG A N 1
ATOM 781 C CA . ARG A 1 100 ? -12.035 -3.600 6.223 1.00 97.69 100 ARG A CA 1
ATOM 782 C C . ARG A 1 100 ? -13.098 -2.510 6.124 1.00 97.69 100 ARG A C 1
ATOM 784 O O . ARG A 1 100 ? -13.717 -2.194 7.137 1.00 97.69 100 ARG A O 1
ATOM 791 N N . THR A 1 101 ? -13.367 -1.968 4.943 1.00 97.06 101 THR A N 1
ATOM 792 C CA . THR A 1 101 ? -14.354 -0.887 4.743 1.00 97.06 101 THR A CA 1
ATOM 793 C C . THR A 1 101 ? -15.621 -1.361 4.038 1.00 97.06 101 THR A C 1
ATOM 795 O O . THR A 1 101 ? -16.675 -0.751 4.213 1.00 97.06 101 THR A O 1
ATOM 798 N N . GLY A 1 102 ? -15.575 -2.507 3.356 1.00 95.44 102 GLY A N 1
ATOM 799 C CA . GLY A 1 102 ? -16.732 -3.087 2.679 1.00 95.44 102 GLY A CA 1
ATOM 800 C C . GLY A 1 102 ? -16.616 -4.589 2.441 1.00 95.44 102 GLY A C 1
ATOM 801 O O . GLY A 1 102 ? -15.805 -5.287 3.051 1.00 95.44 102 GLY A O 1
ATOM 802 N N . ALA A 1 103 ? -17.471 -5.108 1.556 1.00 96.19 103 ALA A N 1
ATOM 803 C CA . ALA A 1 103 ? -17.429 -6.515 1.161 1.00 96.19 103 ALA A CA 1
ATOM 804 C C . ALA A 1 103 ? -16.127 -6.861 0.426 1.00 96.19 103 ALA A C 1
ATOM 806 O O . ALA A 1 103 ? -15.559 -7.919 0.691 1.00 96.19 103 ALA A O 1
ATOM 807 N N . THR A 1 104 ? -15.669 -5.947 -0.433 1.00 97.69 104 THR A N 1
ATOM 808 C CA . THR A 1 104 ? -14.500 -6.096 -1.311 1.00 97.69 104 THR A CA 1
ATOM 809 C C . THR A 1 104 ? -13.419 -5.047 -1.069 1.00 97.69 104 THR A C 1
ATOM 811 O O . THR A 1 104 ? -12.350 -5.167 -1.668 1.00 97.69 104 THR A O 1
ATOM 814 N N . THR A 1 105 ? -13.679 -4.064 -0.198 1.00 98.44 105 THR A N 1
ATOM 815 C CA . THR A 1 105 ? -12.812 -2.906 0.032 1.00 98.44 105 THR A CA 1
ATOM 816 C C . THR A 1 105 ? -12.159 -2.895 1.414 1.00 98.44 105 THR A C 1
ATOM 818 O O . THR A 1 105 ? -12.759 -3.314 2.417 1.00 98.44 105 THR A O 1
ATOM 821 N N . ALA A 1 106 ? -10.922 -2.404 1.469 1.00 98.62 106 ALA A N 1
ATOM 822 C CA . ALA A 1 106 ? -10.168 -2.186 2.698 1.00 98.62 106 ALA A CA 1
ATOM 823 C C . ALA A 1 106 ? -9.119 -1.081 2.524 1.00 98.62 106 ALA A C 1
ATOM 825 O O . ALA A 1 106 ? -8.597 -0.889 1.432 1.00 98.62 106 ALA A O 1
ATOM 826 N N . TYR A 1 107 ? -8.752 -0.419 3.621 1.00 98.88 107 TYR A N 1
ATOM 827 C CA . TYR A 1 107 ? -7.500 0.335 3.696 1.00 98.88 107 TYR A CA 1
ATOM 828 C C . TYR A 1 107 ? -6.433 -0.508 4.375 1.00 98.88 107 TYR A C 1
ATOM 830 O O . TYR A 1 107 ? -6.710 -1.200 5.357 1.00 98.88 107 TYR A O 1
ATOM 838 N N . VAL A 1 108 ? -5.206 -0.418 3.882 1.00 98.88 108 VAL A N 1
ATOM 839 C CA . VAL A 1 108 ? -4.053 -1.125 4.428 1.00 98.88 108 VAL A CA 1
ATOM 840 C C . VAL A 1 108 ? -2.961 -0.115 4.731 1.00 98.88 108 VAL A C 1
ATOM 842 O O . VAL A 1 108 ? -2.692 0.778 3.932 1.00 98.88 108 VAL A O 1
ATOM 845 N N . ALA A 1 109 ? -2.346 -0.255 5.899 1.00 98.94 109 ALA A N 1
ATOM 846 C CA . ALA A 1 109 ? -1.121 0.431 6.263 1.00 98.94 109 ALA A CA 1
ATOM 847 C C . ALA A 1 109 ? 0.004 -0.589 6.439 1.00 98.94 109 ALA A C 1
ATOM 849 O O . ALA A 1 109 ? -0.153 -1.582 7.157 1.00 98.94 109 ALA A O 1
ATOM 850 N N . GLU A 1 110 ? 1.145 -0.308 5.822 1.00 98.81 110 GLU A N 1
ATOM 851 C CA . GLU A 1 110 ? 2.374 -1.089 5.949 1.00 98.81 110 GLU A CA 1
ATOM 852 C C . GLU A 1 110 ? 3.569 -0.167 6.197 1.00 98.81 110 GLU A C 1
ATOM 854 O O . GLU A 1 110 ? 3.572 0.995 5.794 1.00 98.81 110 GLU A O 1
ATOM 859 N N . SER A 1 111 ? 4.585 -0.677 6.888 1.00 98.69 111 SER A N 1
ATOM 860 C CA . SER A 1 111 ? 5.847 0.041 7.077 1.00 98.69 111 SER A CA 1
ATOM 861 C C . SER A 1 111 ? 6.777 -0.263 5.902 1.00 98.69 111 SER A C 1
ATOM 863 O O . SER A 1 111 ? 7.022 -1.435 5.609 1.00 98.69 111 SER A O 1
ATOM 865 N N . ARG A 1 112 ? 7.294 0.781 5.247 1.00 98.31 112 ARG A N 1
ATOM 866 C CA . ARG A 1 112 ? 8.296 0.688 4.176 1.00 98.31 112 ARG A CA 1
ATOM 867 C C . ARG A 1 112 ? 9.568 1.395 4.597 1.00 98.31 112 ARG A C 1
ATOM 869 O O . ARG A 1 112 ? 9.534 2.566 4.985 1.00 98.31 112 ARG A O 1
ATOM 876 N N . LYS A 1 113 ? 10.687 0.681 4.552 1.00 97.81 113 LYS A N 1
ATOM 877 C CA . LYS A 1 113 ? 12.005 1.165 4.972 1.00 97.81 113 LYS A CA 1
ATOM 878 C C . LYS A 1 113 ? 12.985 1.076 3.808 1.00 97.81 113 LYS A C 1
ATOM 880 O O . LYS A 1 113 ? 12.930 0.167 2.992 1.00 97.81 113 LYS A O 1
ATOM 885 N N . VAL A 1 114 ? 13.953 1.993 3.771 1.00 96.88 114 VAL A N 1
ATOM 886 C CA . VAL A 1 114 ? 15.050 1.947 2.789 1.00 96.88 114 VAL A CA 1
ATOM 887 C C . VAL A 1 114 ? 16.030 0.839 3.191 1.00 96.88 114 VAL A C 1
ATOM 889 O O . VAL A 1 114 ? 17.051 1.088 3.835 1.00 96.88 114 VAL A O 1
ATOM 892 N N . ALA A 1 115 ? 15.686 -0.409 2.881 1.00 96.38 115 ALA A N 1
ATOM 893 C CA . ALA A 1 115 ? 16.438 -1.589 3.289 1.00 96.38 115 ALA A CA 1
ATOM 894 C C . ALA A 1 115 ? 16.269 -2.746 2.294 1.00 96.38 115 ALA A C 1
ATOM 896 O O . ALA A 1 115 ? 15.245 -2.886 1.637 1.00 96.38 115 ALA A O 1
ATOM 897 N N . TYR A 1 116 ? 17.286 -3.607 2.204 1.00 95.19 116 TYR A N 1
ATOM 898 C CA . TYR A 1 116 ? 17.264 -4.839 1.404 1.00 95.19 116 TYR A CA 1
ATOM 899 C C . TYR A 1 116 ? 16.717 -4.641 -0.023 1.00 95.19 116 TYR A C 1
ATOM 901 O O . TYR A 1 116 ? 17.332 -3.922 -0.816 1.00 95.19 116 TYR A O 1
ATOM 909 N N . ASN A 1 117 ? 15.595 -5.285 -0.357 1.00 91.06 117 ASN A N 1
ATOM 910 C CA . ASN A 1 117 ? 15.013 -5.265 -1.698 1.00 91.06 117 ASN A CA 1
ATOM 911 C C . ASN A 1 117 ? 14.533 -3.860 -2.115 1.00 91.06 117 ASN A C 1
ATOM 913 O O . ASN A 1 117 ? 14.599 -3.521 -3.294 1.00 91.06 117 ASN A O 1
ATOM 917 N N . ASP A 1 118 ? 14.201 -3.013 -1.136 1.00 95.88 118 ASP A N 1
ATOM 918 C CA . ASP A 1 118 ? 13.795 -1.615 -1.316 1.00 95.88 118 ASP A CA 1
ATOM 919 C C . ASP A 1 118 ? 14.896 -0.634 -0.871 1.00 95.88 118 ASP A C 1
ATOM 921 O O . ASP A 1 118 ? 14.647 0.505 -0.481 1.00 95.88 118 ASP A O 1
ATOM 925 N N . SER A 1 119 ? 16.166 -1.042 -0.955 1.00 96.12 119 SER A N 1
ATOM 926 C CA . SER A 1 119 ? 17.323 -0.190 -0.619 1.00 96.12 119 SER A CA 1
ATOM 927 C C . SER A 1 119 ? 17.447 1.094 -1.453 1.00 96.12 119 SER A C 1
ATOM 929 O O . SER A 1 119 ? 18.223 1.974 -1.085 1.00 96.12 119 SER A O 1
ATOM 931 N N . ASN A 1 120 ? 16.688 1.221 -2.547 1.00 96.19 120 ASN A N 1
ATOM 932 C CA . ASN A 1 120 ? 16.617 2.426 -3.376 1.00 96.19 120 ASN A CA 1
ATOM 933 C C . ASN A 1 120 ? 15.296 3.196 -3.206 1.00 96.19 120 ASN A C 1
ATOM 935 O O . ASN A 1 120 ? 15.036 4.105 -3.995 1.00 96.19 120 ASN A O 1
ATOM 939 N N . ALA A 1 121 ? 14.463 2.844 -2.218 1.00 97.06 121 ALA A N 1
ATOM 940 C CA . ALA A 1 121 ? 13.199 3.524 -1.970 1.00 97.06 121 ALA A CA 1
ATOM 941 C C . ALA A 1 121 ? 13.400 5.033 -1.780 1.00 97.06 121 ALA A C 1
ATOM 943 O O . ALA A 1 121 ? 14.313 5.489 -1.090 1.00 97.06 121 ALA A O 1
ATOM 944 N N . CYS A 1 122 ? 12.512 5.811 -2.395 1.00 97.38 122 CYS A N 1
ATOM 945 C CA . CYS A 1 122 ? 12.567 7.271 -2.382 1.00 97.38 122 CYS A CA 1
ATOM 946 C C . CYS A 1 122 ? 12.132 7.886 -1.048 1.00 97.38 122 CYS A C 1
ATOM 948 O O . CYS A 1 122 ? 12.483 9.027 -0.740 1.00 97.38 122 CYS A O 1
ATOM 950 N N . ALA A 1 123 ? 11.374 7.135 -0.252 1.00 96.94 123 ALA A N 1
ATOM 951 C CA . ALA A 1 123 ? 10.889 7.550 1.049 1.00 96.94 123 ALA A CA 1
ATOM 952 C C . ALA A 1 123 ? 10.842 6.361 2.020 1.00 96.94 123 ALA A C 1
ATOM 954 O O . ALA A 1 123 ? 10.881 5.202 1.617 1.00 96.94 123 ALA A O 1
ATOM 955 N N . THR A 1 124 ? 10.765 6.668 3.313 1.00 97.81 124 THR A N 1
ATOM 956 C CA . THR A 1 124 ? 10.618 5.698 4.407 1.00 97.81 124 THR A CA 1
ATOM 957 C C . THR A 1 124 ? 9.455 6.127 5.286 1.00 97.81 124 THR A C 1
ATOM 959 O O . THR A 1 124 ? 9.275 7.326 5.494 1.00 97.81 124 THR A O 1
ATOM 962 N N . GLY A 1 125 ? 8.681 5.187 5.819 1.00 98.44 125 GLY A N 1
ATOM 963 C CA . GLY A 1 125 ? 7.551 5.464 6.705 1.00 98.44 125 GLY A CA 1
ATOM 964 C C . GLY A 1 125 ? 6.367 4.545 6.436 1.00 98.44 125 GLY A C 1
ATOM 965 O O . GLY A 1 125 ? 6.515 3.466 5.865 1.00 98.44 125 GLY A O 1
ATOM 966 N N . VAL A 1 126 ? 5.175 4.981 6.840 1.00 98.88 126 VAL A N 1
ATOM 967 C CA . VAL A 1 126 ? 3.953 4.189 6.657 1.00 98.88 126 VAL A CA 1
ATOM 968 C C . VAL A 1 126 ? 3.354 4.475 5.291 1.00 98.88 126 VAL A C 1
ATOM 970 O O . VAL A 1 126 ? 2.931 5.597 5.027 1.00 98.88 126 VAL A O 1
ATOM 973 N N . LEU A 1 127 ? 3.267 3.475 4.428 1.00 98.88 127 LEU A N 1
ATOM 974 C CA . LEU A 1 127 ? 2.516 3.585 3.187 1.00 98.88 127 LEU A CA 1
ATOM 975 C C . LEU A 1 127 ? 1.071 3.153 3.439 1.00 98.88 127 LEU A C 1
ATOM 977 O O . LEU A 1 127 ? 0.828 2.125 4.073 1.00 98.88 127 LEU A O 1
ATOM 981 N N . ILE A 1 128 ? 0.119 3.961 2.976 1.00 98.94 128 ILE A N 1
ATOM 982 C CA . ILE A 1 128 ? -1.313 3.683 3.100 1.00 98.94 128 ILE A CA 1
ATOM 983 C C . ILE A 1 128 ? -1.882 3.534 1.697 1.00 98.94 128 ILE A C 1
ATOM 985 O O . ILE A 1 128 ? -1.633 4.385 0.844 1.00 98.94 128 ILE A O 1
ATOM 989 N N . TYR A 1 129 ? -2.655 2.483 1.463 1.00 98.94 129 TYR A N 1
ATOM 990 C CA . TYR A 1 129 ? -3.343 2.260 0.196 1.00 98.94 129 TYR A CA 1
ATOM 991 C C . TYR A 1 129 ? -4.741 1.694 0.413 1.00 98.94 129 TYR A C 1
ATOM 993 O O . TYR A 1 129 ? -5.031 1.049 1.424 1.00 98.94 129 TYR A O 1
ATOM 1001 N N . GLU A 1 130 ? -5.614 1.966 -0.545 1.00 98.81 130 GLU A N 1
ATOM 1002 C CA . GLU A 1 130 ? -6.911 1.319 -0.667 1.00 98.81 130 GLU A CA 1
ATOM 1003 C C . GLU A 1 130 ? -6.779 0.066 -1.527 1.00 98.81 130 GLU A C 1
ATOM 1005 O O . GLU A 1 130 ? -6.043 0.052 -2.513 1.00 98.81 130 GLU A O 1
ATOM 1010 N N . VAL A 1 131 ? -7.510 -0.976 -1.152 1.00 98.88 131 VAL A N 1
ATOM 1011 C CA . VAL A 1 131 ? -7.700 -2.188 -1.939 1.00 98.88 131 VAL A CA 1
ATOM 1012 C C . VAL A 1 131 ? -9.178 -2.310 -2.270 1.00 98.88 131 VAL A C 1
ATOM 1014 O O . VAL A 1 131 ? -10.005 -2.274 -1.360 1.00 98.88 131 VAL A O 1
ATOM 1017 N N . ASP A 1 132 ? -9.501 -2.552 -3.538 1.00 98.56 132 ASP A N 1
ATOM 1018 C CA . ASP A 1 132 ? -10.817 -3.003 -3.982 1.00 98.56 132 ASP A CA 1
ATOM 1019 C C . ASP A 1 132 ? -10.689 -4.251 -4.857 1.00 98.56 132 ASP A C 1
ATOM 1021 O O . ASP A 1 132 ? -10.343 -4.210 -6.037 1.00 98.56 132 ASP A O 1
ATOM 1025 N N . THR A 1 133 ? -11.040 -5.390 -4.270 1.00 97.44 133 THR A N 1
ATOM 1026 C CA . THR A 1 133 ? -10.978 -6.699 -4.936 1.00 97.44 133 THR A CA 1
ATOM 1027 C C . THR A 1 133 ? -12.038 -6.896 -6.024 1.00 97.44 133 THR A C 1
ATOM 1029 O O . THR A 1 133 ? -11.986 -7.896 -6.738 1.00 97.44 133 THR A O 1
ATOM 1032 N N . SER A 1 134 ? -12.995 -5.971 -6.166 1.00 98.06 134 SER A N 1
ATOM 1033 C CA . SER A 1 134 ? -13.970 -5.979 -7.265 1.00 98.06 134 SER A CA 1
ATOM 1034 C C . SER A 1 134 ? -13.491 -5.232 -8.514 1.00 98.06 134 SER A C 1
ATOM 1036 O O . SER A 1 134 ? -14.065 -5.409 -9.591 1.00 98.06 134 SER A O 1
ATOM 1038 N N . THR A 1 135 ? -12.424 -4.440 -8.387 1.00 98.44 135 THR A N 1
ATOM 1039 C CA . THR A 1 135 ? -11.845 -3.668 -9.484 1.00 98.44 135 THR A CA 1
ATOM 1040 C C . THR A 1 135 ? -10.940 -4.550 -10.350 1.00 98.44 135 THR A C 1
ATOM 1042 O O . THR A 1 135 ? -10.147 -5.354 -9.862 1.00 98.44 135 THR A O 1
ATOM 1045 N N . THR A 1 136 ? -11.075 -4.435 -11.672 1.00 97.31 136 THR A N 1
ATOM 1046 C CA . THR A 1 136 ? -10.327 -5.256 -12.632 1.00 97.31 136 THR A CA 1
ATOM 1047 C C . THR A 1 136 ? -8.889 -4.777 -12.815 1.00 97.31 136 THR A C 1
ATOM 1049 O O . THR A 1 136 ? -8.594 -3.592 -12.656 1.00 97.31 136 THR A O 1
ATOM 1052 N N . THR A 1 137 ? -8.008 -5.696 -13.231 1.00 98.00 137 THR A N 1
ATOM 1053 C CA . THR A 1 137 ? -6.622 -5.391 -13.633 1.00 98.00 137 THR A CA 1
ATOM 1054 C C . THR A 1 137 ? -6.542 -4.151 -14.526 1.00 98.00 137 THR A C 1
ATOM 1056 O O . THR A 1 137 ? -7.445 -3.906 -15.336 1.00 98.00 137 THR A O 1
ATOM 1059 N N . GLY A 1 138 ? -5.515 -3.327 -14.328 1.00 97.50 138 GLY A N 1
ATOM 1060 C CA . GLY A 1 138 ? -5.323 -2.110 -15.111 1.00 97.50 138 GLY A CA 1
ATOM 1061 C C . GLY A 1 138 ? -6.200 -0.912 -14.726 1.00 97.50 138 GLY A C 1
ATOM 1062 O O . GLY A 1 138 ? -6.085 0.137 -15.359 1.00 97.50 138 GLY A O 1
ATOM 1063 N N . ASN A 1 139 ? -7.088 -1.052 -13.729 1.00 98.06 139 ASN A N 1
ATOM 1064 C CA . ASN A 1 139 ? -8.026 -0.003 -13.290 1.00 98.06 139 ASN A CA 1
ATOM 1065 C C . ASN A 1 139 ? -7.824 0.417 -11.821 1.00 98.06 139 ASN A C 1
ATOM 1067 O O . ASN A 1 139 ? -8.708 1.027 -11.225 1.00 98.06 139 ASN A O 1
ATOM 1071 N N . GLY A 1 140 ? -6.674 0.077 -11.233 1.00 97.81 140 GLY A N 1
ATOM 1072 C CA . GLY A 1 140 ? -6.314 0.444 -9.863 1.00 97.81 140 GLY A CA 1
ATOM 1073 C C . GLY A 1 140 ? -7.059 -0.343 -8.779 1.00 97.81 140 GLY A C 1
ATOM 1074 O O . GLY A 1 140 ? -7.712 0.283 -7.947 1.00 97.81 140 GLY A O 1
ATOM 1075 N N . PRO A 1 141 ? -6.972 -1.691 -8.747 1.00 98.44 141 PRO A N 1
ATOM 1076 C CA . PRO A 1 141 ? -7.493 -2.488 -7.630 1.00 98.44 141 PRO A CA 1
ATOM 1077 C C . PRO A 1 141 ? -6.711 -2.284 -6.324 1.00 98.44 141 PRO A C 1
ATOM 1079 O O . PRO A 1 141 ? -7.205 -2.639 -5.255 1.00 98.44 141 PRO A O 1
ATOM 1082 N N . ILE A 1 142 ? -5.508 -1.710 -6.410 1.00 98.81 142 ILE A N 1
ATOM 1083 C CA . ILE A 1 142 ? -4.761 -1.136 -5.291 1.00 98.81 142 ILE A CA 1
ATOM 1084 C C . ILE A 1 142 ? -4.393 0.298 -5.672 1.00 98.81 142 ILE A C 1
ATOM 1086 O O . ILE A 1 142 ? -3.915 0.524 -6.785 1.00 98.81 142 ILE A O 1
ATOM 1090 N N . GLN A 1 143 ? -4.616 1.257 -4.773 1.00 98.75 143 GLN A N 1
ATOM 1091 C CA . GLN A 1 143 ? -4.281 2.667 -4.998 1.00 98.75 143 GLN A CA 1
ATOM 1092 C C . GLN A 1 143 ? -3.642 3.282 -3.759 1.00 98.75 143 GLN A C 1
ATOM 1094 O O . GLN A 1 143 ? -4.214 3.248 -2.669 1.00 98.75 143 GLN A O 1
ATOM 1099 N N . VAL A 1 144 ? -2.462 3.875 -3.925 1.00 98.81 144 VAL A N 1
ATOM 1100 C CA . VAL A 1 144 ? -1.757 4.576 -2.851 1.00 98.81 144 VAL A CA 1
ATOM 1101 C C . VAL A 1 144 ? -2.520 5.843 -2.475 1.00 98.81 144 VAL A C 1
ATOM 1103 O O . VAL A 1 144 ? -2.845 6.685 -3.312 1.00 98.81 144 VAL A O 1
ATOM 1106 N N . VAL A 1 145 ? -2.784 5.995 -1.181 1.00 98.75 145 VAL A N 1
ATOM 1107 C CA . VAL A 1 145 ? -3.436 7.178 -0.631 1.00 98.75 145 VAL A CA 1
ATOM 1108 C C . VAL A 1 145 ? -2.470 8.356 -0.683 1.00 98.75 145 VAL A C 1
ATOM 1110 O O . VAL A 1 145 ? -1.347 8.288 -0.183 1.00 98.75 145 VAL A O 1
ATOM 1113 N N . THR A 1 146 ? -2.939 9.475 -1.233 1.00 98.19 146 THR A N 1
ATOM 1114 C CA . THR A 1 146 ? -2.155 10.711 -1.291 1.00 98.19 146 THR A CA 1
ATOM 1115 C C . THR A 1 146 ? -1.956 11.305 0.107 1.00 98.19 146 THR A C 1
ATOM 1117 O O . THR A 1 146 ? -2.916 11.656 0.793 1.00 98.19 146 THR A O 1
ATOM 1120 N N . ASN A 1 147 ? -0.700 11.480 0.507 1.00 98.44 147 ASN A N 1
ATOM 1121 C CA . ASN A 1 147 ? -0.280 12.278 1.646 1.00 98.44 147 ASN A CA 1
ATOM 1122 C C . ASN A 1 147 ? -0.097 13.748 1.208 1.00 98.44 147 ASN A C 1
ATOM 1124 O O . ASN A 1 147 ? 0.862 14.065 0.500 1.00 98.44 147 ASN A O 1
ATOM 1128 N N . PRO A 1 148 ? -0.952 14.685 1.660 1.00 97.56 148 PRO A N 1
ATOM 1129 C CA . PRO A 1 148 ? -0.831 16.102 1.304 1.00 97.56 148 PRO A CA 1
ATOM 1130 C C . PRO A 1 148 ? 0.448 16.760 1.845 1.00 97.56 148 PRO A C 1
ATOM 1132 O O . PRO A 1 148 ? 0.812 17.846 1.402 1.00 97.56 148 PRO A O 1
ATOM 1135 N N . ASN A 1 149 ? 1.129 16.112 2.795 1.00 97.19 149 ASN A N 1
ATOM 1136 C CA . ASN A 1 149 ? 2.391 16.558 3.378 1.00 97.19 149 ASN A CA 1
ATOM 1137 C C . ASN A 1 149 ? 3.591 15.730 2.885 1.00 97.19 149 ASN A C 1
ATOM 1139 O O . ASN A 1 149 ? 4.650 15.770 3.516 1.00 97.19 149 ASN A O 1
ATOM 1143 N N . ALA A 1 150 ? 3.432 14.954 1.805 1.00 96.88 150 ALA A N 1
ATOM 1144 C CA . ALA A 1 150 ? 4.539 14.238 1.180 1.00 96.88 150 ALA A CA 1
ATOM 1145 C C . ALA A 1 150 ? 5.652 15.216 0.775 1.00 96.88 150 ALA A C 1
ATOM 1147 O O . ALA A 1 150 ? 5.395 16.324 0.295 1.00 96.88 150 ALA A O 1
ATOM 1148 N N . ALA A 1 151 ? 6.904 14.799 0.961 1.00 94.44 151 ALA A N 1
ATOM 1149 C CA . ALA A 1 151 ? 8.044 15.580 0.507 1.00 94.44 151 ALA A CA 1
ATOM 1150 C C . ALA A 1 151 ? 8.042 15.695 -1.027 1.00 94.44 151 ALA A C 1
ATOM 1152 O O . ALA A 1 151 ? 7.577 14.800 -1.734 1.00 94.44 151 ALA A O 1
ATOM 1153 N N . ALA A 1 152 ? 8.598 16.789 -1.549 1.00 96.31 152 ALA A N 1
ATOM 1154 C CA . ALA A 1 152 ? 8.795 16.922 -2.986 1.00 96.31 152 ALA A CA 1
ATOM 1155 C C . ALA A 1 152 ? 9.758 15.828 -3.493 1.00 96.31 152 ALA A C 1
ATOM 1157 O O . ALA A 1 152 ? 10.764 15.555 -2.828 1.00 96.31 152 ALA A O 1
ATOM 1158 N N . PRO A 1 153 ? 9.486 15.215 -4.659 1.00 96.50 153 PRO A N 1
ATOM 1159 C CA . PRO A 1 153 ? 10.372 14.204 -5.215 1.00 96.50 153 PRO A CA 1
ATOM 1160 C C . PRO A 1 153 ? 11.739 14.791 -5.578 1.00 96.50 153 PRO A C 1
ATOM 1162 O O . PRO A 1 153 ? 11.853 15.948 -5.989 1.00 96.50 153 PRO A O 1
ATOM 1165 N N . THR A 1 154 ? 12.782 13.971 -5.456 1.00 92.00 154 THR A N 1
ATOM 1166 C CA . THR A 1 154 ? 14.155 14.329 -5.841 1.00 92.00 154 THR A CA 1
ATOM 1167 C C . THR A 1 154 ? 14.753 13.261 -6.753 1.00 92.00 154 THR A C 1
ATOM 1169 O O . THR A 1 154 ? 14.331 12.108 -6.732 1.00 92.00 154 THR A O 1
ATOM 1172 N N . GLY A 1 155 ? 15.740 13.632 -7.572 1.00 92.56 155 GLY A N 1
ATOM 1173 C CA . GLY A 1 155 ? 16.419 12.678 -8.451 1.00 92.56 155 GLY A CA 1
ATOM 1174 C C . GLY A 1 155 ? 15.465 11.995 -9.436 1.00 92.56 155 GLY A C 1
ATOM 1175 O O . GLY A 1 155 ? 14.785 12.664 -10.207 1.00 92.56 155 GLY A O 1
ATOM 1176 N N . ASN A 1 156 ? 15.450 10.662 -9.424 1.00 91.31 156 ASN A N 1
ATOM 1177 C CA . ASN A 1 156 ? 14.606 9.818 -10.277 1.00 91.31 156 ASN A CA 1
ATOM 1178 C C . ASN A 1 156 ? 13.242 9.465 -9.653 1.00 91.31 156 ASN A C 1
ATOM 1180 O O . ASN A 1 156 ? 12.494 8.688 -10.248 1.00 91.31 156 ASN A O 1
ATOM 1184 N N . CYS A 1 157 ? 12.929 10.006 -8.476 1.00 96.50 157 CYS A N 1
ATOM 1185 C CA . CYS A 1 157 ? 11.663 9.779 -7.793 1.00 96.50 157 CYS A CA 1
ATOM 1186 C C . CYS A 1 157 ? 10.526 10.577 -8.441 1.00 96.50 157 CYS A C 1
ATOM 1188 O O . CYS A 1 157 ? 10.720 11.679 -8.957 1.00 96.50 157 CYS A O 1
ATOM 1190 N N . THR A 1 158 ? 9.318 10.038 -8.363 1.00 96.44 158 THR A N 1
ATOM 1191 C CA . THR A 1 158 ? 8.069 10.707 -8.733 1.00 96.44 158 THR A CA 1
ATOM 1192 C C . THR A 1 1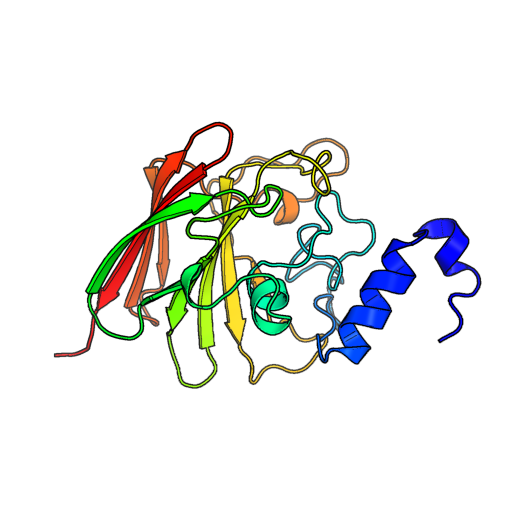58 ? 7.314 11.146 -7.481 1.00 96.44 158 THR A C 1
ATOM 1194 O O . THR A 1 158 ? 7.641 10.736 -6.369 1.00 96.44 158 THR A O 1
ATOM 1197 N N . ALA A 1 159 ? 6.277 11.972 -7.640 1.00 96.81 159 ALA A N 1
ATOM 1198 C CA . ALA A 1 159 ? 5.443 12.380 -6.511 1.00 96.81 159 ALA A CA 1
ATOM 1199 C C . ALA A 1 159 ? 4.818 11.171 -5.787 1.00 96.81 159 ALA A C 1
ATOM 1201 O O . ALA A 1 159 ? 4.731 11.175 -4.561 1.00 96.81 159 ALA A O 1
ATOM 1202 N N . LEU A 1 160 ? 4.424 10.126 -6.520 1.00 97.12 160 LEU A N 1
ATOM 1203 C CA . LEU A 1 160 ? 3.798 8.932 -5.948 1.00 97.12 160 LEU A CA 1
ATOM 1204 C C . LEU A 1 160 ? 4.797 8.075 -5.143 1.00 97.12 160 LEU A C 1
ATOM 1206 O O . LEU A 1 160 ? 4.422 7.455 -4.150 1.00 97.12 160 LEU A O 1
ATOM 1210 N N . ASP A 1 161 ? 6.090 8.151 -5.469 1.00 97.94 161 ASP A N 1
ATOM 1211 C CA . ASP A 1 161 ? 7.174 7.492 -4.721 1.00 97.94 161 ASP A CA 1
ATOM 1212 C C . ASP A 1 161 ? 7.463 8.153 -3.355 1.00 97.94 161 ASP A C 1
ATOM 1214 O O . ASP A 1 161 ? 8.286 7.658 -2.588 1.00 97.94 161 ASP A O 1
ATOM 1218 N N . MET A 1 162 ? 6.805 9.274 -3.032 1.00 98.19 162 MET A N 1
ATOM 1219 C CA . MET A 1 162 ? 7.022 10.037 -1.791 1.00 98.19 162 MET A CA 1
ATOM 1220 C C . MET A 1 162 ? 5.870 9.915 -0.778 1.00 98.19 162 MET A C 1
ATOM 1222 O O . MET A 1 162 ? 5.899 10.569 0.264 1.00 98.19 162 MET A O 1
ATOM 1226 N N . GLN A 1 163 ? 4.846 9.098 -1.058 1.00 98.19 163 GLN A N 1
ATOM 1227 C CA . GLN A 1 163 ? 3.550 9.107 -0.349 1.00 98.19 163 GLN A CA 1
ATOM 1228 C C . GLN A 1 163 ? 3.531 8.411 1.025 1.00 98.19 163 GLN A C 1
ATOM 1230 O O . GLN A 1 163 ? 2.467 8.117 1.569 1.00 98.19 163 GLN A O 1
ATOM 1235 N N . THR A 1 164 ? 4.692 8.171 1.632 1.00 98.31 164 THR A N 1
ATOM 1236 C CA . THR A 1 164 ? 4.765 7.653 3.006 1.00 98.31 164 THR A CA 1
ATOM 1237 C C . THR A 1 164 ? 4.299 8.695 4.025 1.00 98.31 164 THR A C 1
ATOM 1239 O O . THR A 1 164 ? 4.577 9.889 3.894 1.00 98.31 164 THR A O 1
ATOM 1242 N N . TRP A 1 165 ? 3.650 8.230 5.083 1.00 98.75 165 TRP A N 1
ATOM 1243 C CA . TRP A 1 165 ? 3.167 8.996 6.221 1.00 98.75 165 TRP A CA 1
ATOM 1244 C C . TRP A 1 165 ? 4.158 8.905 7.390 1.00 98.75 165 TRP A C 1
ATOM 1246 O O . TRP A 1 165 ? 4.699 7.838 7.687 1.00 98.75 165 TRP A O 1
ATOM 1256 N N . GLN A 1 166 ? 4.390 10.038 8.054 1.00 98.56 166 GLN A N 1
ATOM 1257 C CA . GLN A 1 166 ? 5.369 10.221 9.134 1.00 98.56 166 GLN A CA 1
ATOM 1258 C C . GLN A 1 166 ? 4.696 10.353 10.509 1.00 98.56 166 GLN A C 1
ATOM 1260 O O . GLN A 1 166 ? 3.516 10.711 10.567 1.00 98.56 166 GLN A O 1
ATOM 1265 N N . PRO A 1 167 ? 5.423 10.141 11.627 1.00 98.69 167 PRO A N 1
ATOM 1266 C CA . PRO A 1 167 ? 4.888 10.353 12.970 1.00 98.69 167 PRO A CA 1
ATOM 1267 C C . PRO A 1 167 ? 4.190 11.708 13.146 1.00 98.69 167 PRO A C 1
ATOM 1269 O O . PRO A 1 167 ? 4.720 12.753 12.769 1.00 98.69 167 PRO A O 1
ATOM 1272 N N . GLY A 1 168 ? 2.991 11.678 13.728 1.00 98.56 168 GLY A N 1
ATOM 1273 C CA . GLY A 1 168 ? 2.114 12.835 13.909 1.00 98.56 168 GLY A CA 1
ATOM 1274 C C . GLY A 1 168 ? 1.196 13.136 12.719 1.00 98.56 168 GLY A C 1
ATOM 1275 O O . GLY A 1 168 ? 0.346 14.016 12.831 1.00 98.56 168 GLY A O 1
ATOM 1276 N N . GLN A 1 169 ? 1.331 12.428 11.594 1.00 98.69 169 GLN A N 1
ATOM 1277 C CA . GLN A 1 169 ? 0.434 12.554 10.443 1.00 98.69 169 GLN A CA 1
ATOM 1278 C C . GLN A 1 169 ? -0.691 11.508 10.495 1.00 98.69 169 GLN A C 1
ATOM 1280 O O . GLN A 1 169 ? -0.561 10.454 11.126 1.00 98.69 169 GLN A O 1
ATOM 1285 N N . TRP A 1 170 ? -1.810 11.786 9.820 1.00 98.56 170 TRP A N 1
ATOM 1286 C CA . TRP A 1 170 ? -2.929 10.848 9.723 1.00 98.56 170 TRP A CA 1
ATOM 1287 C C . TRP A 1 170 ? -3.691 10.947 8.406 1.00 98.56 170 TRP A C 1
ATOM 1289 O O . TRP A 1 170 ? -3.963 12.037 7.906 1.00 98.56 170 TRP A O 1
ATOM 1299 N N . PHE A 1 171 ? -4.133 9.793 7.925 1.00 98.69 171 PHE A N 1
ATOM 1300 C CA . PHE A 1 171 ? -5.147 9.678 6.888 1.00 98.69 171 PHE A CA 1
ATOM 1301 C C . PHE A 1 171 ? -6.537 9.547 7.519 1.00 98.69 171 PHE A C 1
ATOM 1303 O O . PHE A 1 171 ? -6.691 8.895 8.555 1.00 98.69 171 PHE A O 1
ATOM 1310 N N . GLN A 1 172 ? -7.549 10.142 6.892 1.00 98.25 172 GLN A N 1
ATOM 1311 C CA . GLN A 1 172 ? -8.950 10.011 7.279 1.00 98.25 172 GLN A CA 1
ATOM 1312 C C . GLN A 1 172 ? -9.828 9.909 6.033 1.00 98.25 172 GLN A C 1
ATOM 1314 O O . GLN A 1 172 ? -9.717 10.740 5.135 1.00 98.25 172 GLN A O 1
ATOM 1319 N N . ASP A 1 173 ? -10.731 8.933 6.040 1.00 97.81 173 ASP A N 1
ATOM 1320 C CA . ASP A 1 173 ? -11.850 8.851 5.106 1.00 97.81 173 ASP A CA 1
ATOM 1321 C C . ASP A 1 173 ? -13.152 8.889 5.911 1.00 97.81 173 ASP A C 1
ATOM 1323 O O . ASP A 1 173 ? -13.479 7.963 6.660 1.00 97.81 173 ASP A O 1
ATOM 1327 N N . ASP A 1 174 ? -13.890 9.988 5.764 1.00 96.25 174 ASP A N 1
ATOM 1328 C CA . ASP A 1 174 ? -15.165 10.209 6.444 1.00 96.25 174 ASP A CA 1
ATOM 1329 C C . ASP A 1 174 ? -16.294 9.336 5.884 1.00 96.25 174 ASP A C 1
ATOM 1331 O O . ASP A 1 174 ? -17.233 9.012 6.613 1.00 96.25 174 ASP A O 1
ATOM 1335 N N . THR A 1 175 ? -16.194 8.906 4.624 1.00 94.81 175 THR A N 1
ATOM 1336 C CA . THR A 1 175 ? -17.172 8.015 3.988 1.00 94.81 175 THR A CA 1
ATOM 1337 C C . THR A 1 175 ? -17.020 6.601 4.536 1.00 94.81 175 THR A C 1
ATOM 1339 O O . THR A 1 175 ? -17.992 6.011 5.020 1.00 94.81 175 THR A O 1
ATOM 1342 N N . ALA A 1 176 ? -15.791 6.076 4.549 1.00 95.06 176 ALA A N 1
ATOM 1343 C CA . ALA A 1 176 ? -15.488 4.795 5.185 1.00 95.06 176 ALA A CA 1
ATOM 1344 C C . ALA A 1 176 ? -15.512 4.850 6.722 1.00 95.06 176 ALA A C 1
ATOM 1346 O O . ALA A 1 176 ? -15.601 3.803 7.370 1.00 95.06 176 ALA A O 1
ATOM 1347 N N . ARG A 1 177 ? -15.472 6.056 7.308 1.00 95.75 177 ARG A N 1
ATOM 1348 C CA . ARG A 1 177 ? -15.443 6.325 8.758 1.00 95.75 177 ARG A CA 1
ATOM 1349 C C . ARG A 1 177 ? -14.244 5.687 9.443 1.00 95.75 177 ARG A C 1
ATOM 1351 O O . ARG A 1 177 ? -14.367 5.031 10.486 1.00 95.75 177 ARG A O 1
ATOM 1358 N N . ILE A 1 178 ? -13.083 5.900 8.836 1.00 98.12 178 ILE A N 1
ATOM 1359 C CA . ILE A 1 178 ? -11.814 5.389 9.330 1.00 98.12 178 ILE A CA 1
ATOM 1360 C C . ILE A 1 178 ? -10.784 6.498 9.499 1.00 98.12 178 ILE A C 1
ATOM 1362 O O . ILE A 1 178 ? -10.839 7.549 8.859 1.00 98.12 178 ILE A O 1
ATOM 1366 N N . ARG A 1 179 ? -9.804 6.234 10.358 1.00 98.56 179 ARG A N 1
ATOM 1367 C CA . ARG A 1 179 ? -8.584 7.031 10.464 1.00 98.56 179 ARG A CA 1
ATOM 1368 C C . ARG A 1 179 ? -7.395 6.104 10.666 1.00 98.56 179 ARG A C 1
ATOM 1370 O O . ARG A 1 179 ? -7.513 5.089 11.351 1.00 98.56 179 ARG A O 1
ATOM 1377 N N . ILE A 1 180 ? -6.249 6.474 10.109 1.00 98.81 180 ILE A N 1
ATOM 1378 C CA . ILE A 1 180 ? -4.961 5.823 10.353 1.00 98.81 180 ILE A CA 1
ATOM 1379 C C . ILE A 1 180 ? -3.985 6.916 10.773 1.00 98.81 180 ILE A C 1
ATOM 1381 O O . ILE A 1 180 ? -3.689 7.807 9.985 1.00 98.81 180 ILE A O 1
ATOM 1385 N N . HIS A 1 181 ? -3.519 6.879 12.019 1.00 98.75 181 HIS A N 1
ATOM 1386 C CA . HIS A 1 181 ? -2.560 7.838 12.568 1.00 98.75 181 HIS A CA 1
ATOM 1387 C C . HIS A 1 181 ? -1.203 7.169 12.771 1.00 98.75 181 HIS A C 1
ATOM 1389 O O . HIS A 1 181 ? -1.122 6.119 13.407 1.00 98.75 181 HIS A O 1
ATOM 1395 N N . VAL A 1 182 ? -0.132 7.784 12.278 1.00 98.81 182 VAL A N 1
ATOM 1396 C CA . VAL A 1 182 ? 1.233 7.302 12.507 1.00 98.81 182 VAL A CA 1
ATOM 1397 C C . VAL A 1 182 ? 1.724 7.877 13.830 1.00 98.81 182 VAL A C 1
ATOM 1399 O O . VAL A 1 182 ? 1.915 9.080 13.970 1.00 98.81 182 VAL A O 1
ATOM 1402 N N . ASN A 1 183 ? 1.912 7.022 14.828 1.00 98.56 183 ASN A N 1
ATOM 1403 C CA . ASN A 1 183 ? 2.255 7.436 16.185 1.00 98.56 183 ASN A CA 1
ATOM 1404 C C . ASN A 1 183 ? 3.767 7.554 16.406 1.00 98.56 183 ASN A C 1
ATOM 1406 O O . ASN A 1 183 ? 4.226 8.489 17.054 1.00 98.56 183 ASN A O 1
ATOM 1410 N N . ALA A 1 184 ? 4.542 6.593 15.907 1.00 98.44 184 ALA A N 1
ATOM 1411 C CA . ALA A 1 184 ? 5.986 6.547 16.115 1.00 98.44 184 ALA A CA 1
ATOM 1412 C C . ALA A 1 184 ? 6.679 5.810 14.970 1.00 98.44 184 ALA A C 1
ATOM 1414 O O . ALA A 1 184 ? 6.057 4.983 14.308 1.00 98.44 184 ALA A O 1
ATOM 1415 N N . SER A 1 185 ? 7.966 6.090 14.784 1.00 98.12 185 SER A N 1
ATOM 1416 C CA . SER A 1 185 ? 8.822 5.445 13.792 1.00 98.12 185 SER A CA 1
ATOM 1417 C C . SER A 1 185 ? 10.200 5.187 14.391 1.00 98.12 185 SER A C 1
ATOM 1419 O O . SER A 1 185 ? 10.708 6.015 15.152 1.00 98.12 185 SER A O 1
ATOM 1421 N N . ASP A 1 186 ? 10.800 4.057 14.037 1.00 96.44 186 ASP A N 1
ATOM 1422 C CA . ASP A 1 186 ? 12.217 3.775 14.240 1.00 96.44 186 ASP A CA 1
ATOM 1423 C C . ASP A 1 186 ? 12.862 3.242 12.944 1.00 96.44 186 ASP A C 1
ATOM 1425 O O . ASP A 1 186 ? 12.268 3.280 11.863 1.00 96.44 186 ASP A O 1
ATOM 1429 N N . ALA A 1 187 ? 14.105 2.763 13.039 1.00 95.88 187 ALA A N 1
ATOM 1430 C CA . ALA A 1 187 ? 14.871 2.268 11.895 1.00 95.88 187 ALA A CA 1
ATOM 1431 C C . ALA A 1 187 ? 14.222 1.076 11.161 1.00 95.88 187 ALA A C 1
ATOM 1433 O O . ALA A 1 187 ? 14.495 0.870 9.985 1.00 95.88 187 ALA A O 1
ATOM 1434 N N . SER A 1 188 ? 13.383 0.293 11.839 1.00 97.12 188 SER A N 1
ATOM 1435 C CA . SER A 1 188 ? 12.826 -0.978 11.358 1.00 97.12 188 SER A CA 1
ATOM 1436 C C . SER A 1 188 ? 11.316 -1.119 11.546 1.00 97.12 188 SER A C 1
ATOM 1438 O O . SER A 1 188 ? 10.717 -2.018 10.962 1.00 97.12 188 SER A O 1
ATOM 1440 N N . THR A 1 189 ? 10.689 -0.257 12.346 1.00 98.38 189 THR A N 1
ATOM 1441 C CA . THR A 1 189 ? 9.261 -0.331 12.653 1.00 98.38 189 THR A CA 1
ATOM 1442 C C . THR A 1 189 ? 8.566 1.022 12.558 1.00 98.38 189 THR A C 1
ATOM 1444 O O . THR A 1 189 ? 9.197 2.081 12.616 1.00 98.38 189 THR A O 1
ATOM 1447 N N . ASP A 1 190 ? 7.246 0.978 12.404 1.00 98.81 190 ASP A N 1
ATOM 1448 C CA . ASP A 1 190 ? 6.337 2.108 12.568 1.00 98.81 190 ASP A CA 1
ATOM 1449 C C . ASP A 1 190 ? 5.150 1.674 13.426 1.00 98.81 190 ASP A C 1
ATOM 1451 O O . ASP A 1 190 ? 4.599 0.594 13.243 1.00 98.81 190 ASP A O 1
ATOM 1455 N N . THR A 1 191 ? 4.721 2.505 14.371 1.00 98.75 191 THR A N 1
ATOM 1456 C CA . THR A 1 191 ? 3.508 2.244 15.154 1.00 98.75 191 THR A CA 1
ATOM 1457 C C . THR A 1 191 ? 2.363 3.083 14.620 1.00 98.75 191 THR A C 1
ATOM 1459 O O . THR A 1 191 ? 2.447 4.310 14.628 1.00 98.75 191 THR A O 1
ATOM 1462 N N . VAL A 1 192 ? 1.276 2.431 14.216 1.00 98.75 192 VAL A N 1
ATOM 1463 C CA . VAL A 1 192 ? 0.055 3.069 13.715 1.00 98.75 192 VAL A CA 1
ATOM 1464 C C . VAL A 1 192 ? -1.106 2.859 14.670 1.00 98.75 192 VAL A C 1
ATOM 1466 O O . VAL A 1 192 ? -1.203 1.828 15.335 1.00 98.75 192 VAL A O 1
ATOM 1469 N N . TRP A 1 193 ? -1.990 3.845 14.753 1.00 98.62 193 TRP A N 1
ATOM 1470 C CA . TRP A 1 193 ? -3.286 3.714 15.403 1.00 98.62 193 TRP A CA 1
ATOM 1471 C C . TRP A 1 193 ? -4.353 3.697 14.315 1.00 98.62 193 TRP A C 1
ATOM 1473 O O . TRP A 1 193 ? -4.487 4.656 13.554 1.00 98.62 193 TRP A O 1
ATOM 1483 N N . THR A 1 194 ? -5.089 2.595 14.226 1.00 98.50 194 THR A N 1
ATOM 1484 C CA . THR A 1 194 ? -6.213 2.431 13.304 1.00 98.50 194 THR A CA 1
ATOM 1485 C C . THR A 1 194 ? -7.513 2.647 14.055 1.00 98.50 194 THR A C 1
ATOM 1487 O O . THR A 1 194 ? -7.681 2.145 15.163 1.00 98.50 194 THR A O 1
ATOM 1490 N N . TYR A 1 195 ? -8.427 3.406 13.462 1.00 98.00 195 TYR A N 1
ATOM 1491 C CA . TYR A 1 195 ? -9.716 3.745 14.051 1.00 98.00 195 TYR A CA 1
ATOM 1492 C C . TYR A 1 195 ? -10.815 3.421 13.052 1.00 98.00 195 TYR A C 1
ATOM 1494 O O . TYR A 1 195 ? -10.712 3.791 11.882 1.00 98.00 195 TYR A O 1
ATOM 1502 N N . LYS A 1 196 ? -11.886 2.787 13.529 1.00 96.81 196 LYS A N 1
ATOM 1503 C CA . LYS A 1 196 ? -13.112 2.554 12.764 1.00 96.81 196 LYS A CA 1
ATOM 1504 C C . LYS A 1 196 ? -14.321 2.802 13.653 1.00 96.81 196 LYS A C 1
ATOM 1506 O O . LYS A 1 196 ? -14.329 2.385 14.810 1.00 96.81 196 LYS A O 1
ATOM 1511 N N . VAL A 1 197 ? -15.353 3.446 13.113 1.00 92.00 197 VAL A N 1
ATOM 1512 C CA . VAL A 1 197 ? -16.590 3.766 13.845 1.00 92.00 197 VAL A CA 1
ATOM 1513 C C . VAL A 1 197 ? -17.797 3.148 13.129 1.00 92.00 197 VAL A C 1
ATOM 1515 O O . VAL A 1 197 ? -17.891 3.229 11.906 1.00 92.00 197 VAL A O 1
ATOM 1518 N N . VAL A 1 198 ? -18.730 2.522 13.863 1.00 76.56 198 VAL A N 1
ATOM 1519 C CA . VAL A 1 198 ? -20.001 2.031 13.291 1.00 76.56 198 VAL A CA 1
ATOM 1520 C C . VAL A 1 198 ? -21.051 3.135 13.324 1.00 76.56 198 VAL A C 1
ATOM 1522 O O . VAL A 1 198 ? -20.928 4.125 14.039 1.00 76.56 198 VAL A O 1
ATOM 1525 N N . THR A 1 199 ? -22.100 2.963 12.525 1.00 61.91 199 THR A N 1
ATOM 1526 C CA . THR A 1 199 ? -23.323 3.772 12.609 1.00 61.91 199 THR A CA 1
ATOM 1527 C C . THR A 1 199 ? -23.998 3.473 13.945 1.00 61.91 199 THR A C 1
ATOM 1529 O O . THR A 1 199 ? -24.010 2.314 14.360 1.00 61.91 199 THR A O 1
ATOM 1532 N N . ALA A 1 200 ? -24.535 4.506 14.596 1.00 49.66 200 ALA A N 1
ATOM 1533 C CA . ALA A 1 200 ? -25.571 4.329 15.610 1.00 49.66 200 ALA A CA 1
ATOM 1534 C C . ALA A 1 200 ? -26.868 3.818 14.965 1.00 49.66 200 ALA A C 1
ATOM 1536 O O . ALA A 1 200 ? -27.072 4.116 13.762 1.00 49.66 200 ALA A O 1
#